Protein AF-A0A3Q7E7H8-F1 (afdb_monomer)

Radius of gyration: 27.64 Å; Cα contacts (8 Å, |Δi|>4): 302; chains: 1; bounding box: 50×50×90 Å

InterPro domains:
  IPR000490 Glycoside hydrolase family 17 [PF00332] (28-120)
  IPR012946 X8 domain [PF07983] (143-214)
  IPR012946 X8 domain [SM00768] (142-227)
  IPR017853 Glycoside hydrolase superfamily [SSF51445] (28-120)
  IPR044788 Carbohydrate-binding X8 domain-containing protein, plant [PTHR31044] (103-229)

Sequence (281 aa):
MVLMTLKPWLAISILFSFFISNLIGAFVGVNIGTDVTNLPPASDVVALLKARQITHVRLFNADAHMLNALANTSIEVIIGVTNEEVLGIGESPSTAAAWVNRNVAAYMPGTNITYIFSTNGSDVYSLGLGSSDSISNNSSSAFCVAKPGADENKLQDGINWACGQGRANCSAIQSGQPCYFPDTIQNHASYAYNDYYQRMHSLGGTCDFDGTATMTTQDPSSRTCKFTGSSNSGGVFPPAAFGPIVAPTSQSSTIRSPVIAYTIVVFLALLILDVNAHFVF

Organism: Solanum lycopersicum (NCBI:txid4081)

Secondary structure (DSSP, 8-state):
-------HHHHHHHHHHHHHTT------EEEE-S--TTPPPHHHHHHHHHHTT--EEEESS--HHHHHHTTTS--EEEEEEPHHHHHHHHH-HHHHHHHHIIIIITTTTTSEEEEEEES--S-SS---------------PPEEEEPTT--HHHHHHHHHHHHHTT---TTTTSTTSTT--S--HHHHHHHHHHHHHHHHGGGT--S-TTTTEEEESS----SS-PPTT-S----PPPPP-PPP-PPPP--------HHHHHHHHHHHHHHHHHHHHTT--

Foldseek 3Di:
DPPPDPDVVVVVVVVVVVVVVVPPDDADAEEDEPPDPDDDQLLVVLVVCVVVVHQEYEYQALDPRNLQSQFPSNREYEHEDELVLVVQLVPDVVSVVVCCVVRPVVSPPRHRYDYYDHNDPACSDPDDPDDDDDDDPDPLDKFKFFDPPPDLVLLVVLLVCLVPVLVFDLPQCDPPHLQVPPVDSRSSSSQSLRRSCNNCVVVVDDSQSVNRIDIDSDQPADPRRHHPPDPDDPDDDDDDDDDDDDDDDDDPPPPPPVVVVVVVVVVVVVVVVVVVVVVPD

Solvent-accessible surface area (backbone atoms only — not comparable to full-atom values): 17029 Å² total; per-residue (Å²): 132,86,79,78,74,80,55,66,68,58,58,51,52,50,51,50,52,56,56,58,69,72,65,81,84,85,81,71,62,48,79,48,75,82,93,53,98,79,69,72,57,44,60,57,51,46,52,49,33,59,75,66,70,46,48,34,37,37,32,50,44,68,49,65,65,50,50,60,46,39,36,80,61,81,34,35,31,32,36,16,42,46,77,78,50,50,58,52,34,68,72,36,74,65,43,34,50,51,48,43,46,67,64,44,55,70,46,49,84,50,24,44,70,77,47,78,42,66,68,57,97,59,77,89,67,86,79,79,90,70,80,92,79,82,95,66,102,64,90,59,49,77,38,26,33,45,45,89,88,46,60,67,68,57,40,51,52,39,35,54,40,20,47,55,83,53,63,13,77,53,67,44,48,34,92,94,31,53,36,23,70,67,87,41,68,59,53,42,24,18,52,25,44,21,40,20,31,76,70,30,40,91,78,71,44,72,61,35,61,94,74,34,32,36,79,36,57,65,78,85,51,51,98,64,26,78,49,82,75,54,97,81,72,93,73,88,80,79,83,83,82,82,72,87,83,78,79,80,79,90,72,88,75,78,79,72,58,65,67,59,56,52,52,53,50,52,52,51,50,53,53,52,53,52,56,52,58,66,71,70,113

Structure (mmCIF, N/CA/C/O backbone):
data_AF-A0A3Q7E7H8-F1
#
_entry.id   AF-A0A3Q7E7H8-F1
#
loop_
_atom_site.group_PDB
_atom_site.id
_atom_site.type_symbol
_atom_site.label_atom_id
_atom_site.label_alt_id
_atom_site.label_comp_id
_atom_site.label_asym_id
_atom_site.label_entity_id
_atom_site.label_seq_id
_atom_site.pdbx_PDB_ins_code
_atom_site.Cartn_x
_atom_site.Cartn_y
_atom_site.Cartn_z
_atom_site.occupancy
_atom_site.B_iso_or_equiv
_atom_site.auth_seq_id
_atom_site.auth_comp_id
_atom_site.auth_asym_id
_atom_site.auth_atom_id
_atom_site.pdbx_PDB_model_num
ATOM 1 N N . MET A 1 1 ? 9.923 19.394 63.430 1.00 38.81 1 MET A N 1
ATOM 2 C CA . MET A 1 1 ? 9.712 19.218 61.979 1.00 38.81 1 MET A CA 1
ATOM 3 C C . MET A 1 1 ? 10.253 17.844 61.611 1.00 38.81 1 MET A C 1
ATOM 5 O O . MET A 1 1 ? 11.460 17.692 61.499 1.00 38.81 1 MET A O 1
ATOM 9 N N . VAL A 1 2 ? 9.400 16.815 61.588 1.00 39.47 2 VAL A N 1
ATOM 10 C CA . VAL A 1 2 ? 9.821 15.456 61.208 1.00 39.47 2 VAL A CA 1
ATOM 11 C C . VAL A 1 2 ? 9.952 15.451 59.691 1.00 39.47 2 VAL A C 1
ATOM 13 O O . VAL A 1 2 ? 8.951 15.525 58.984 1.00 39.47 2 VAL A O 1
ATOM 16 N N . LEU A 1 3 ? 11.187 15.455 59.198 1.00 41.50 3 LEU A N 1
ATOM 17 C CA . LEU A 1 3 ? 11.473 15.317 57.779 1.00 41.50 3 LEU A CA 1
ATOM 18 C C . LEU A 1 3 ? 11.149 13.865 57.402 1.00 41.50 3 LEU A C 1
ATOM 20 O O . LEU A 1 3 ? 11.924 12.958 57.697 1.00 41.50 3 LEU A O 1
ATOM 24 N N . MET A 1 4 ? 9.960 13.632 56.842 1.00 49.03 4 MET A N 1
ATOM 25 C CA . MET A 1 4 ? 9.566 12.325 56.316 1.00 49.03 4 MET A CA 1
ATOM 26 C C . MET A 1 4 ? 10.496 11.999 55.147 1.00 49.03 4 MET A C 1
ATOM 28 O O . MET A 1 4 ? 10.320 12.502 54.039 1.00 49.03 4 MET A O 1
ATOM 32 N N . THR A 1 5 ? 11.526 11.197 55.399 1.00 51.75 5 THR A N 1
ATOM 33 C CA . THR A 1 5 ? 12.386 10.674 54.344 1.00 51.75 5 THR A CA 1
ATOM 34 C C . THR A 1 5 ? 11.550 9.708 53.509 1.00 51.75 5 THR A C 1
ATOM 36 O O . THR A 1 5 ? 11.166 8.626 53.958 1.00 51.75 5 THR A O 1
ATOM 39 N N . LEU A 1 6 ? 11.189 10.141 52.297 1.00 51.53 6 LEU A N 1
ATOM 40 C CA . LEU A 1 6 ? 10.570 9.282 51.295 1.00 51.53 6 LEU A CA 1
ATOM 41 C C . LEU A 1 6 ? 11.505 8.103 51.069 1.00 51.53 6 LEU A C 1
ATOM 43 O O . LEU A 1 6 ? 12.655 8.223 50.658 1.00 51.53 6 LEU A O 1
ATOM 47 N N . LYS A 1 7 ? 10.997 6.956 51.470 1.00 64.75 7 LYS A N 1
ATOM 48 C CA . LYS A 1 7 ? 11.745 5.727 51.628 1.00 64.75 7 LYS A CA 1
ATOM 49 C C . LYS A 1 7 ? 12.060 5.242 50.193 1.00 64.75 7 LYS A C 1
ATOM 51 O O . LYS A 1 7 ? 11.173 5.302 49.339 1.00 64.75 7 LYS A O 1
ATOM 56 N N . PRO A 1 8 ? 13.292 4.819 49.873 1.00 60.25 8 PRO A N 1
ATOM 57 C CA . PRO A 1 8 ? 13.774 4.675 48.487 1.00 60.25 8 PRO A CA 1
ATOM 58 C C . PRO A 1 8 ? 12.964 3.685 47.627 1.00 60.25 8 PRO A C 1
ATOM 60 O O . PRO A 1 8 ? 12.760 3.922 46.439 1.00 60.25 8 PRO A O 1
ATOM 63 N N . TRP A 1 9 ? 12.388 2.647 48.240 1.00 56.59 9 TRP A N 1
ATOM 64 C CA . TRP A 1 9 ? 11.423 1.723 47.622 1.00 56.59 9 TRP A CA 1
ATOM 65 C C . TRP A 1 9 ? 10.172 2.394 47.011 1.00 56.59 9 TRP A C 1
ATOM 67 O O . TRP A 1 9 ? 9.693 1.942 45.974 1.00 56.59 9 TRP A O 1
ATOM 77 N N . LEU A 1 10 ? 9.671 3.507 47.569 1.00 63.16 10 LEU A N 1
ATOM 78 C CA . LEU A 1 10 ? 8.535 4.253 47.009 1.00 63.16 10 LEU A CA 1
ATOM 79 C C . LEU A 1 10 ? 8.929 4.956 45.706 1.00 63.16 10 LEU A C 1
ATOM 81 O O . LEU A 1 10 ? 8.162 4.937 44.750 1.00 63.16 10 LEU A O 1
ATOM 85 N N . ALA A 1 11 ? 10.138 5.519 45.635 1.00 65.31 11 ALA A N 1
ATOM 86 C CA . ALA A 1 11 ? 10.641 6.165 44.424 1.00 65.31 11 ALA A CA 1
ATOM 87 C C . ALA A 1 11 ? 10.900 5.145 43.301 1.00 65.31 11 ALA A C 1
ATOM 89 O O . ALA A 1 11 ? 10.541 5.390 42.152 1.00 65.31 11 ALA A O 1
ATOM 90 N N . ILE A 1 12 ? 11.446 3.973 43.643 1.00 69.38 12 ILE A N 1
ATOM 91 C CA . ILE A 1 12 ? 11.678 2.875 42.692 1.00 69.38 12 ILE A CA 1
ATOM 92 C C . ILE A 1 12 ? 10.347 2.305 42.187 1.00 69.38 12 ILE A C 1
ATOM 94 O O . ILE A 1 12 ? 10.196 2.079 40.990 1.00 69.38 12 ILE A O 1
ATOM 98 N N . SER A 1 13 ? 9.354 2.139 43.065 1.00 66.75 13 SER A N 1
ATOM 99 C CA . SER A 1 13 ? 8.025 1.658 42.673 1.00 66.75 13 SER A CA 1
ATOM 100 C C . SER A 1 13 ? 7.277 2.662 41.785 1.00 66.75 13 SER A C 1
ATOM 102 O O . SER A 1 13 ? 6.569 2.251 40.866 1.00 66.75 13 SER A O 1
ATOM 104 N N . ILE A 1 14 ? 7.452 3.969 42.017 1.00 68.19 14 ILE A N 1
ATOM 105 C CA . ILE A 1 14 ? 6.890 5.030 41.166 1.00 68.19 14 ILE A CA 1
ATOM 106 C C . ILE A 1 14 ? 7.592 5.057 39.803 1.00 68.19 14 ILE A C 1
ATOM 108 O O . ILE A 1 14 ? 6.908 5.113 38.786 1.00 68.19 14 ILE A O 1
ATOM 112 N N . LEU A 1 15 ? 8.925 4.945 39.759 1.00 62.94 15 LEU A N 1
ATOM 113 C CA . LEU A 1 15 ? 9.695 4.879 38.509 1.00 62.94 15 LEU A CA 1
ATOM 114 C C . LEU A 1 15 ? 9.372 3.621 37.694 1.00 62.94 15 LEU A C 1
ATOM 116 O O . LEU A 1 15 ? 9.233 3.709 36.478 1.00 62.94 15 LEU A O 1
ATOM 120 N N . PHE A 1 16 ? 9.185 2.473 38.348 1.00 63.03 16 PHE A N 1
ATOM 121 C CA . PHE A 1 16 ? 8.772 1.225 37.704 1.00 63.03 16 PHE A CA 1
ATOM 122 C C . PHE A 1 16 ? 7.339 1.309 37.156 1.00 63.03 16 PHE A C 1
ATOM 124 O O . PHE A 1 16 ? 7.090 0.896 36.026 1.00 63.03 16 PHE A O 1
ATOM 131 N N . SER A 1 17 ? 6.415 1.926 37.903 1.00 59.12 17 SER A N 1
ATOM 132 C CA . SER A 1 17 ? 5.055 2.222 37.427 1.00 59.12 17 SER A CA 1
ATOM 133 C C . SER A 1 17 ? 5.063 3.173 36.221 1.00 59.12 17 SER A C 1
ATOM 135 O O . SER A 1 17 ? 4.364 2.925 35.236 1.00 59.12 17 SER A O 1
ATOM 137 N N . PHE A 1 18 ? 5.917 4.204 36.242 1.00 56.06 18 PHE A N 1
ATOM 138 C CA . PHE A 1 18 ? 6.136 5.119 35.114 1.00 56.06 18 PHE A CA 1
ATOM 139 C C . PHE A 1 18 ? 6.745 4.409 33.893 1.00 56.06 18 PHE A C 1
ATOM 141 O O . PHE A 1 18 ? 6.400 4.718 32.756 1.00 56.06 18 PHE A O 1
ATOM 148 N N . PHE A 1 19 ? 7.623 3.425 34.099 1.00 51.25 19 PHE A N 1
ATOM 149 C CA . PHE A 1 19 ? 8.227 2.654 33.008 1.00 51.25 19 PHE A CA 1
ATOM 150 C C . PHE A 1 19 ? 7.238 1.655 32.381 1.00 51.25 19 PHE A C 1
ATOM 152 O O . PHE A 1 19 ? 7.216 1.502 31.162 1.00 51.25 19 PHE A O 1
ATOM 159 N N . ILE A 1 20 ? 6.371 1.026 33.187 1.00 52.78 20 ILE A N 1
ATOM 160 C CA . ILE A 1 20 ? 5.299 0.137 32.698 1.00 52.78 20 ILE A CA 1
ATOM 161 C C . ILE A 1 20 ? 4.215 0.919 31.941 1.00 52.78 20 ILE A C 1
ATOM 163 O O . ILE A 1 20 ? 3.681 0.423 30.951 1.00 52.78 20 ILE A O 1
ATOM 167 N N . SER A 1 21 ? 3.906 2.152 32.349 1.00 49.75 21 SER A N 1
ATOM 168 C CA . SER A 1 21 ? 2.887 2.972 31.669 1.00 49.75 21 SER A CA 1
ATOM 169 C C . SER A 1 21 ? 3.310 3.470 30.279 1.00 49.75 21 SER A C 1
ATOM 171 O O . SER A 1 21 ? 2.452 3.878 29.504 1.00 49.75 21 SER A O 1
ATOM 173 N N . ASN A 1 22 ? 4.592 3.345 29.912 1.00 45.78 22 ASN A N 1
ATOM 174 C CA . ASN A 1 22 ? 5.093 3.619 28.558 1.00 45.78 22 ASN A CA 1
ATOM 175 C C . ASN A 1 22 ? 5.074 2.382 27.630 1.00 45.78 22 ASN A C 1
ATOM 177 O O . ASN A 1 22 ? 5.628 2.424 26.534 1.00 45.78 22 ASN A O 1
ATOM 181 N N . LEU A 1 23 ? 4.447 1.274 28.048 1.00 48.88 23 LEU A N 1
ATOM 182 C CA . LEU A 1 23 ? 4.466 -0.015 27.339 1.00 48.88 23 LEU A CA 1
ATOM 183 C C . LEU A 1 23 ? 3.136 -0.358 26.642 1.00 48.88 23 LEU A C 1
ATOM 185 O O . LEU A 1 23 ? 2.823 -1.529 26.430 1.00 48.88 23 LEU A O 1
ATOM 189 N N . ILE A 1 24 ? 2.345 0.650 26.268 1.00 53.56 24 ILE A N 1
ATOM 190 C CA . ILE A 1 24 ? 1.122 0.458 25.479 1.00 53.56 24 ILE A CA 1
ATOM 191 C C . ILE A 1 24 ? 1.460 0.742 24.015 1.00 53.56 24 ILE A C 1
ATOM 193 O O . ILE A 1 24 ? 1.509 1.889 23.589 1.00 53.56 24 ILE A O 1
ATOM 197 N N . GLY A 1 25 ? 1.742 -0.308 23.246 1.00 53.03 25 GLY A N 1
ATOM 198 C CA . GLY A 1 25 ? 2.019 -0.155 21.812 1.00 53.03 25 GLY A CA 1
ATOM 199 C C . GLY A 1 25 ? 1.837 -1.407 20.959 1.00 53.03 25 GLY A C 1
ATOM 200 O O . GLY A 1 25 ? 2.031 -1.340 19.751 1.00 53.03 25 GLY A O 1
ATOM 201 N N . ALA A 1 26 ? 1.465 -2.546 21.549 1.00 50.81 26 ALA A N 1
ATOM 202 C CA . ALA A 1 26 ? 1.223 -3.778 20.806 1.00 50.81 26 ALA A CA 1
ATOM 203 C C . ALA A 1 26 ? -0.204 -4.265 21.065 1.00 50.81 26 ALA A C 1
ATOM 205 O O . ALA A 1 26 ? -0.503 -4.815 22.124 1.00 50.81 26 ALA A O 1
ATOM 206 N N . PHE A 1 27 ? -1.081 -4.053 20.088 1.00 60.88 27 PHE A N 1
ATOM 207 C CA . PHE A 1 27 ? -2.435 -4.595 20.065 1.00 60.88 27 PHE A CA 1
ATOM 208 C C . PHE A 1 27 ? -2.600 -5.540 18.875 1.00 60.88 27 PHE A C 1
ATOM 210 O O . PHE A 1 27 ? -1.959 -5.383 17.836 1.00 60.88 27 PHE A O 1
ATOM 217 N N . VAL A 1 28 ? -3.468 -6.539 19.030 1.00 63.22 28 VAL A N 1
ATOM 218 C CA . VAL A 1 28 ? -3.863 -7.430 17.936 1.00 63.22 28 VAL A CA 1
ATOM 219 C C . VAL A 1 28 ? -5.177 -6.904 17.374 1.00 63.22 28 VAL A C 1
ATOM 221 O O . VAL A 1 28 ? -6.185 -6.866 18.079 1.00 63.22 28 VAL A O 1
ATOM 224 N N . GLY A 1 29 ? -5.145 -6.470 16.117 1.00 67.81 29 GLY A N 1
ATOM 225 C CA . GLY A 1 29 ? -6.318 -5.993 15.392 1.00 67.81 29 GLY A CA 1
ATOM 226 C C . GLY A 1 29 ? -6.625 -6.829 14.155 1.00 67.81 29 GLY A C 1
ATOM 227 O O . GLY A 1 29 ? -5.838 -7.693 13.765 1.00 67.81 29 GLY A O 1
ATOM 228 N N . VAL A 1 30 ? -7.776 -6.566 13.535 1.00 76.81 30 VAL A N 1
ATOM 229 C CA . VAL A 1 30 ? -8.212 -7.244 12.303 1.00 76.81 30 VAL A CA 1
ATOM 230 C C . VAL A 1 30 ? -8.492 -6.230 11.197 1.00 76.81 30 VAL A C 1
ATOM 232 O O . VAL A 1 30 ? -9.103 -5.186 11.428 1.00 76.81 30 VAL A O 1
ATOM 235 N N . ASN A 1 31 ? -8.054 -6.554 9.982 1.00 77.69 31 ASN A N 1
ATOM 236 C CA . ASN A 1 31 ? -8.388 -5.814 8.772 1.00 77.69 31 ASN A CA 1
ATOM 237 C C . ASN A 1 31 ? -9.717 -6.320 8.207 1.00 77.69 31 ASN A C 1
ATOM 239 O O . ASN A 1 31 ? -9.872 -7.520 7.982 1.00 77.69 31 ASN A O 1
ATOM 243 N N . ILE A 1 32 ? -10.648 -5.409 7.938 1.00 74.25 32 ILE A N 1
ATOM 244 C CA . ILE A 1 32 ? -11.952 -5.732 7.357 1.00 74.25 32 ILE A CA 1
ATOM 245 C C . ILE A 1 32 ? -12.055 -5.045 5.998 1.00 74.25 32 ILE A C 1
ATOM 247 O O . ILE A 1 32 ? -12.050 -3.815 5.900 1.00 74.25 32 ILE A O 1
ATOM 251 N N . GLY A 1 33 ? -12.116 -5.867 4.951 1.00 70.88 33 GLY A N 1
ATOM 252 C CA . GLY A 1 33 ? -12.393 -5.447 3.583 1.00 70.88 33 GLY A CA 1
ATOM 253 C C . GLY A 1 33 ? -13.846 -5.734 3.220 1.00 70.88 33 GLY A C 1
ATOM 254 O O . GLY A 1 33 ? -14.409 -6.742 3.643 1.00 70.88 33 GLY A O 1
ATOM 255 N N . THR A 1 34 ? -14.444 -4.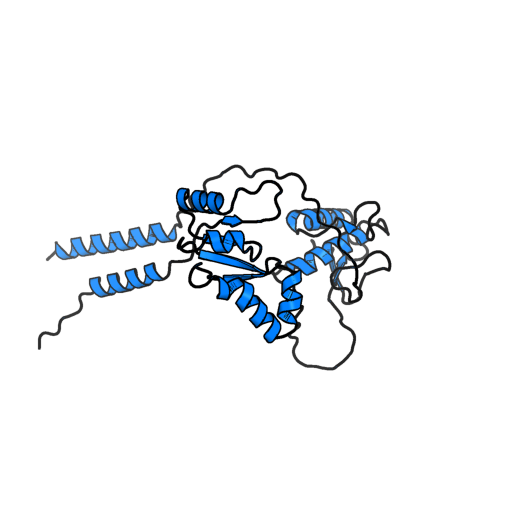843 2.437 1.00 66.12 34 THR A N 1
ATOM 256 C CA . THR A 1 34 ? -15.832 -4.946 1.964 1.00 66.12 34 THR A CA 1
ATOM 257 C C . THR A 1 34 ? -15.941 -5.519 0.546 1.00 66.12 34 THR A C 1
ATOM 259 O O . THR A 1 34 ? -17.042 -5.799 0.087 1.00 66.12 34 THR A O 1
ATOM 262 N N . ASP A 1 35 ? -14.811 -5.779 -0.120 1.00 62.38 35 ASP A N 1
ATOM 263 C CA . ASP A 1 35 ? -14.739 -6.300 -1.493 1.00 62.38 35 ASP A CA 1
ATOM 264 C C . ASP A 1 35 ? -14.832 -7.840 -1.549 1.00 62.38 35 ASP A C 1
ATOM 266 O O . ASP A 1 35 ? -13.966 -8.537 -2.078 1.00 62.38 35 ASP A O 1
ATOM 270 N N . VAL A 1 36 ? -15.862 -8.400 -0.906 1.00 63.56 36 VAL A N 1
ATOM 271 C CA . VAL A 1 36 ? -16.152 -9.842 -0.923 1.00 63.56 36 VAL A CA 1
ATOM 272 C C . VAL A 1 36 ? -17.639 -10.093 -1.155 1.00 63.56 36 VAL A C 1
ATOM 274 O O . VAL A 1 36 ? -18.504 -9.433 -0.587 1.00 63.56 36 VAL A O 1
ATOM 277 N N . THR A 1 37 ? -17.952 -11.095 -1.975 1.00 58.44 37 THR A N 1
ATOM 278 C CA . THR A 1 37 ? -19.315 -11.360 -2.467 1.00 58.44 37 THR A CA 1
ATOM 279 C C . THR A 1 37 ? -20.277 -11.947 -1.430 1.00 58.44 37 THR A C 1
ATOM 281 O O . THR A 1 37 ? -21.475 -11.978 -1.682 1.00 58.44 37 THR A O 1
ATOM 284 N N . ASN A 1 38 ? -19.787 -12.395 -0.268 1.00 70.31 38 ASN A N 1
ATOM 285 C CA . ASN A 1 38 ? -20.585 -13.034 0.789 1.00 70.31 38 ASN A CA 1
ATOM 286 C C . ASN A 1 38 ? -20.179 -12.545 2.192 1.00 70.31 38 ASN A C 1
ATOM 288 O O . ASN A 1 38 ? -19.943 -13.353 3.094 1.00 70.31 38 ASN A O 1
ATOM 292 N N . LEU A 1 39 ? -20.029 -11.231 2.381 1.00 70.31 39 LEU A N 1
ATOM 293 C CA . LEU A 1 39 ? -19.715 -10.693 3.704 1.00 70.31 39 LEU A CA 1
ATOM 294 C C . LEU A 1 39 ? -20.910 -10.895 4.658 1.00 70.31 39 LEU A C 1
ATOM 296 O O . LEU A 1 39 ? -22.040 -10.571 4.284 1.00 70.31 39 LEU A O 1
ATOM 300 N N . PRO A 1 40 ? -20.692 -11.392 5.891 1.00 78.50 40 PRO A N 1
ATOM 301 C CA . PRO A 1 40 ? -21.731 -11.389 6.911 1.00 78.50 40 PRO A CA 1
ATOM 302 C C . PRO A 1 40 ? -22.235 -9.962 7.184 1.00 78.50 40 PRO A C 1
ATOM 304 O O . PRO A 1 40 ? -21.476 -9.002 7.012 1.00 78.50 40 PRO A O 1
ATOM 307 N N . PRO A 1 41 ? -23.478 -9.799 7.666 1.00 85.56 41 PRO A N 1
ATOM 308 C CA . PRO A 1 41 ? -23.971 -8.513 8.143 1.00 85.56 41 PRO A CA 1
ATOM 309 C C . PRO A 1 41 ? -23.005 -7.870 9.145 1.00 85.56 41 PRO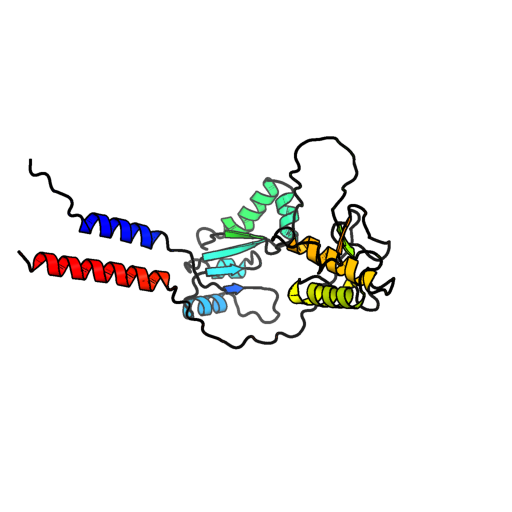 A C 1
ATOM 311 O O . PRO A 1 41 ? -22.421 -8.554 9.988 1.00 85.56 41 PRO A O 1
ATOM 314 N N . ALA A 1 42 ? -22.868 -6.543 9.106 1.00 85.50 42 ALA A N 1
ATOM 315 C CA . ALA A 1 42 ? -21.946 -5.817 9.984 1.00 85.50 42 ALA A CA 1
ATOM 316 C C . ALA A 1 42 ? -22.193 -6.094 11.483 1.00 85.50 42 ALA A C 1
ATOM 318 O O . ALA A 1 42 ? -21.251 -6.153 12.270 1.00 85.50 42 ALA A O 1
ATOM 319 N N . SER A 1 43 ? -23.445 -6.348 11.879 1.00 87.56 43 SER A N 1
ATOM 320 C CA . SER A 1 43 ? -23.808 -6.773 13.238 1.00 87.56 43 SER A CA 1
ATOM 321 C C . SER A 1 43 ? -23.145 -8.085 13.655 1.00 87.56 43 SER A C 1
ATOM 323 O O . SER A 1 43 ? -22.675 -8.209 14.787 1.00 87.56 43 SER A O 1
ATOM 325 N N . ASP A 1 44 ? -23.084 -9.050 12.742 1.00 86.62 44 ASP A N 1
ATOM 326 C CA . ASP A 1 44 ? -22.559 -10.391 12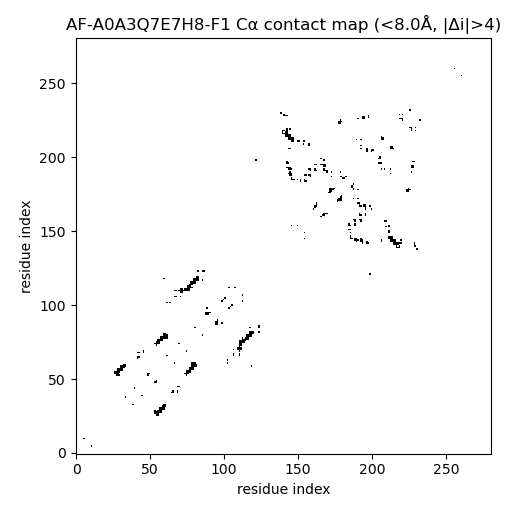.999 1.00 86.62 44 ASP A CA 1
ATOM 327 C C . ASP A 1 44 ? -21.036 -10.346 13.074 1.00 86.62 44 ASP A C 1
ATOM 329 O O . ASP A 1 44 ? -20.423 -10.988 13.931 1.00 86.62 44 ASP A O 1
ATOM 333 N N . VAL A 1 45 ? -20.426 -9.503 12.236 1.00 86.06 45 VAL A N 1
ATOM 334 C CA . VAL A 1 45 ? -19.001 -9.177 12.317 1.00 86.06 45 VAL A CA 1
ATOM 335 C C . VAL A 1 45 ? -18.680 -8.579 13.688 1.00 86.06 45 VAL A C 1
ATOM 337 O O . VAL A 1 45 ? -17.779 -9.065 14.367 1.00 86.06 45 VAL A O 1
ATOM 340 N N . VAL A 1 46 ? -19.449 -7.596 14.161 1.00 89.19 46 VAL A N 1
ATOM 341 C CA . VAL A 1 46 ? -19.247 -6.986 15.488 1.00 89.19 46 VAL A CA 1
ATOM 342 C C . VAL A 1 46 ? -19.461 -7.984 16.626 1.00 89.19 46 VAL A C 1
ATOM 344 O O . VAL A 1 46 ? -18.693 -7.988 17.594 1.00 89.19 46 VAL A O 1
ATOM 347 N N . ALA A 1 47 ? -20.460 -8.861 16.520 1.00 87.12 47 ALA A N 1
ATOM 348 C CA . ALA A 1 47 ? -20.677 -9.928 17.492 1.00 87.12 47 ALA A CA 1
ATOM 349 C C . ALA A 1 47 ? -19.463 -10.868 17.568 1.00 87.12 47 ALA A C 1
ATOM 351 O O . ALA A 1 47 ? -19.005 -11.201 18.664 1.00 87.12 47 ALA A O 1
ATOM 352 N N . LEU A 1 48 ? -18.892 -11.228 16.415 1.00 84.50 48 LEU A N 1
ATOM 353 C CA . LEU A 1 48 ? -17.681 -12.037 16.337 1.00 84.50 48 LEU A CA 1
ATOM 354 C C . LEU A 1 48 ? -16.465 -11.313 16.934 1.00 84.50 48 LEU A C 1
ATOM 356 O O . LEU A 1 48 ? -15.721 -11.926 17.701 1.00 84.50 48 LEU A O 1
ATOM 360 N N . LEU A 1 49 ? -16.280 -10.022 16.636 1.00 86.25 49 LEU A N 1
ATOM 361 C CA . LEU A 1 49 ? -15.188 -9.212 17.191 1.00 86.25 49 LEU A CA 1
ATOM 362 C C . LEU A 1 49 ? -15.235 -9.200 18.724 1.00 86.25 49 LEU A C 1
ATOM 364 O O . LEU A 1 49 ? -14.230 -9.487 19.378 1.00 86.25 49 LEU A O 1
ATOM 368 N N . LYS A 1 50 ? -16.422 -8.972 19.299 1.00 85.81 50 LYS A N 1
ATOM 369 C CA . LYS A 1 50 ? -16.634 -9.014 20.753 1.00 85.81 50 LYS A CA 1
ATOM 370 C C . LYS A 1 50 ? -16.390 -10.408 21.330 1.00 85.81 50 LYS A C 1
ATOM 372 O O . LYS A 1 50 ? -15.694 -10.535 22.335 1.00 85.81 50 LYS A O 1
ATOM 377 N N . ALA A 1 51 ? -16.902 -11.456 20.681 1.00 86.81 51 ALA A N 1
ATOM 378 C CA . ALA A 1 51 ? -16.715 -12.841 21.118 1.00 86.81 51 ALA A CA 1
ATOM 379 C C . ALA A 1 51 ? -15.239 -13.280 21.114 1.00 86.81 51 ALA A C 1
ATOM 381 O O . ALA A 1 51 ? -14.850 -14.156 21.886 1.00 86.81 51 ALA A O 1
ATOM 382 N N . ARG A 1 52 ? -14.412 -12.674 20.255 1.00 83.94 52 ARG A N 1
ATOM 383 C CA . ARG A 1 52 ? -12.969 -12.937 20.153 1.00 83.94 52 ARG A CA 1
ATOM 384 C C . ARG A 1 52 ? -12.097 -11.922 20.889 1.00 83.94 52 ARG A C 1
ATOM 386 O O . ARG A 1 52 ? -10.880 -12.013 20.776 1.00 83.94 52 ARG A O 1
ATOM 393 N N . GLN A 1 53 ? -12.695 -11.000 21.648 1.00 84.94 53 GLN A N 1
ATOM 394 C CA . GLN A 1 53 ? -11.986 -9.943 22.380 1.00 84.94 53 GLN A CA 1
ATOM 395 C C . GLN A 1 53 ? -11.074 -9.090 21.479 1.00 84.94 53 GLN A C 1
ATOM 397 O O . GLN A 1 53 ? -10.019 -8.625 21.906 1.00 84.94 53 GLN A O 1
ATOM 402 N N . ILE A 1 54 ? -11.478 -8.882 20.223 1.00 81.12 54 ILE A N 1
ATOM 403 C CA . ILE A 1 54 ? -10.765 -7.998 19.302 1.00 81.12 54 ILE A CA 1
ATOM 404 C C . ILE A 1 54 ? -11.153 -6.562 19.640 1.00 81.12 54 ILE A C 1
ATOM 406 O O . ILE A 1 54 ? -12.329 -6.201 19.613 1.00 81.12 54 ILE A O 1
ATOM 410 N N . THR A 1 55 ? -10.151 -5.751 19.960 1.00 80.44 55 THR A N 1
ATOM 411 C CA . THR A 1 55 ? -10.328 -4.370 20.427 1.00 80.44 55 THR A CA 1
ATOM 412 C C . THR A 1 55 ? -9.937 -3.325 19.389 1.00 80.44 55 THR A C 1
ATOM 414 O O . THR A 1 55 ? -10.263 -2.160 19.578 1.00 80.44 55 THR A O 1
ATOM 417 N N . HIS A 1 56 ? -9.276 -3.727 18.298 1.00 79.50 56 HIS A N 1
ATOM 418 C CA . HIS A 1 56 ? -8.789 -2.826 17.253 1.00 79.50 56 HIS A CA 1
ATOM 419 C C . HIS A 1 56 ? -9.168 -3.349 15.868 1.00 79.50 56 HIS A C 1
ATOM 421 O O . HIS A 1 56 ? -8.963 -4.525 15.551 1.00 79.50 56 HIS A O 1
ATOM 427 N N . VAL A 1 57 ? -9.701 -2.472 15.025 1.00 83.88 57 VAL A N 1
ATOM 428 C CA . VAL A 1 57 ? -10.150 -2.807 13.673 1.00 83.88 57 VAL A CA 1
ATOM 429 C C . VAL A 1 57 ? -9.640 -1.776 12.680 1.00 83.88 57 VAL A C 1
ATOM 431 O O . VAL A 1 57 ? -9.716 -0.572 12.909 1.00 83.88 57 VAL A O 1
ATOM 434 N N . ARG A 1 58 ? -9.161 -2.263 11.536 1.00 82.19 58 ARG A N 1
ATOM 435 C CA . ARG A 1 58 ? -8.801 -1.436 10.387 1.00 82.19 58 ARG A CA 1
ATOM 436 C C . ARG A 1 58 ? -9.803 -1.672 9.265 1.00 82.19 58 ARG A C 1
ATOM 438 O O . ARG A 1 58 ? -9.831 -2.758 8.686 1.00 82.19 58 ARG A O 1
ATOM 445 N N . LEU A 1 59 ? -10.610 -0.663 8.959 1.00 82.38 59 LEU A N 1
ATOM 446 C CA . LEU A 1 59 ? -11.540 -0.690 7.832 1.00 82.38 59 LEU A CA 1
ATOM 447 C C . LEU A 1 59 ? -10.826 -0.220 6.572 1.00 82.38 59 LEU A C 1
ATOM 449 O O . LEU A 1 59 ? -10.133 0.793 6.601 1.00 82.38 59 LEU A O 1
ATOM 453 N N . PHE A 1 60 ? -10.993 -0.942 5.467 1.00 78.75 60 PHE A N 1
ATOM 454 C CA . PHE A 1 60 ? -10.393 -0.538 4.195 1.00 78.75 60 PHE A CA 1
ATOM 455 C C . PHE A 1 60 ? -11.015 0.749 3.629 1.00 78.75 60 PHE A C 1
ATOM 457 O O . PHE A 1 60 ? -10.345 1.501 2.942 1.00 78.75 60 PHE A O 1
ATOM 464 N N . ASN A 1 61 ? -12.275 1.032 3.932 1.00 80.25 61 ASN A N 1
ATOM 465 C CA . ASN A 1 61 ? -12.975 2.238 3.503 1.00 80.25 61 ASN A CA 1
ATOM 466 C C . ASN A 1 61 ? -13.882 2.766 4.623 1.00 80.25 61 ASN A C 1
ATOM 468 O O . ASN A 1 61 ? -14.115 2.086 5.627 1.00 80.25 61 ASN A O 1
ATOM 472 N N . ALA A 1 62 ? -14.415 3.975 4.447 1.00 84.25 62 ALA A N 1
ATOM 473 C CA . ALA A 1 62 ? -15.398 4.576 5.347 1.00 84.25 62 ALA A CA 1
ATOM 474 C C . ALA A 1 62 ? -16.814 3.989 5.150 1.00 84.25 62 ALA A C 1
ATOM 476 O O . ALA A 1 62 ? -17.769 4.710 4.862 1.00 84.25 62 ALA A O 1
ATOM 477 N N . ASP A 1 63 ? -16.958 2.666 5.273 1.00 85.69 63 ASP A N 1
ATOM 478 C CA . ASP A 1 63 ? -18.253 1.999 5.119 1.00 85.69 63 ASP A CA 1
ATOM 479 C C . ASP A 1 63 ? -19.231 2.393 6.239 1.00 85.69 63 ASP A C 1
ATOM 481 O O . ASP A 1 63 ? -19.024 2.106 7.422 1.00 85.69 63 ASP A O 1
ATOM 485 N N . ALA A 1 64 ? -20.335 3.031 5.851 1.00 88.62 64 ALA A N 1
ATOM 486 C CA . ALA A 1 64 ? -21.337 3.546 6.776 1.00 88.62 64 ALA A CA 1
ATOM 487 C C . ALA A 1 64 ? -22.010 2.440 7.605 1.00 88.62 64 ALA A C 1
ATOM 489 O O . ALA A 1 64 ? -22.342 2.651 8.773 1.00 88.62 64 ALA A O 1
ATOM 490 N N . HIS A 1 65 ? -22.234 1.259 7.024 1.00 88.44 65 HIS A N 1
ATOM 491 C CA . HIS A 1 65 ? -22.912 0.162 7.714 1.00 88.44 65 HIS A CA 1
ATOM 492 C C . HIS A 1 65 ? -22.037 -0.417 8.830 1.00 88.44 65 HIS A C 1
ATOM 494 O O . HIS A 1 65 ? -22.519 -0.629 9.945 1.00 88.44 65 HIS A O 1
ATOM 500 N N . MET A 1 66 ? -20.748 -0.604 8.558 1.00 88.81 66 MET A N 1
ATOM 501 C CA . MET A 1 66 ? -19.761 -1.070 9.523 1.00 88.81 66 MET A CA 1
ATOM 502 C C . MET A 1 66 ? -19.494 -0.029 10.614 1.00 88.81 66 MET A C 1
ATOM 504 O O . MET A 1 66 ? -19.480 -0.379 11.794 1.00 88.81 66 MET A O 1
ATOM 508 N N . LEU A 1 67 ? -19.357 1.254 10.254 1.00 89.94 67 LEU A N 1
ATOM 509 C CA . LEU A 1 67 ? -19.163 2.336 11.226 1.00 89.94 67 LEU A CA 1
ATOM 510 C C . LEU A 1 67 ? -20.346 2.468 12.186 1.00 89.94 67 LEU A C 1
ATOM 512 O O . LEU A 1 67 ? -20.130 2.625 13.387 1.00 89.94 67 LEU A O 1
ATOM 516 N N . ASN A 1 68 ? -21.578 2.332 11.689 1.00 91.88 68 ASN A N 1
ATOM 517 C CA . ASN A 1 68 ? -22.774 2.308 12.531 1.00 91.88 68 ASN A CA 1
ATOM 518 C C . ASN A 1 68 ? -22.832 1.064 13.429 1.00 91.88 68 ASN A C 1
ATOM 520 O O . ASN A 1 68 ? -23.204 1.167 14.596 1.00 91.88 68 ASN A O 1
ATOM 524 N N . ALA A 1 69 ? -22.452 -0.111 12.918 1.00 90.81 69 ALA A N 1
ATOM 525 C CA . ALA A 1 69 ? -22.434 -1.339 13.714 1.00 90.81 69 ALA A CA 1
ATOM 526 C C . ALA A 1 69 ? -21.376 -1.302 14.834 1.00 90.81 69 ALA A C 1
ATOM 528 O O . ALA A 1 69 ? -21.576 -1.890 15.898 1.00 90.81 69 ALA A O 1
ATOM 529 N N . LEU A 1 70 ? -20.261 -0.600 14.608 1.00 91.12 70 LEU A N 1
ATOM 530 C CA . LEU A 1 70 ? -19.184 -0.406 15.583 1.00 91.12 70 LEU A CA 1
ATOM 531 C C . LEU A 1 70 ? -19.512 0.652 16.650 1.00 91.12 70 LEU A C 1
ATOM 533 O O . LEU A 1 70 ? -18.752 0.797 17.616 1.00 91.12 70 LEU A O 1
ATOM 537 N N . ALA A 1 71 ? -20.646 1.346 16.542 1.00 92.62 71 ALA A N 1
ATOM 538 C CA . ALA A 1 71 ? -21.049 2.337 17.527 1.00 92.62 71 ALA A CA 1
ATOM 539 C C . ALA A 1 71 ? -21.270 1.705 18.915 1.00 92.62 71 ALA A C 1
ATOM 541 O O . ALA A 1 71 ? -21.866 0.636 19.060 1.00 92.62 71 ALA A O 1
ATOM 542 N N . ASN A 1 72 ? -20.797 2.381 19.962 1.00 93.81 72 ASN A N 1
ATOM 543 C CA . ASN A 1 72 ? -20.891 1.971 21.365 1.00 93.81 72 ASN A CA 1
ATOM 544 C C . ASN A 1 72 ? -20.244 0.603 21.667 1.00 93.81 72 ASN A C 1
ATOM 546 O O . ASN A 1 72 ? -20.619 -0.078 22.623 1.00 93.81 72 ASN A O 1
ATOM 550 N N . THR A 1 73 ? -19.277 0.165 20.854 1.00 89.00 73 THR A N 1
ATOM 551 C CA . THR A 1 73 ? -18.575 -1.117 21.052 1.00 89.00 73 THR A CA 1
ATOM 552 C C . THR A 1 73 ? -17.250 -0.994 21.802 1.00 89.00 73 THR A C 1
ATOM 554 O O . THR A 1 73 ? -16.658 -2.024 22.113 1.00 89.00 73 THR A O 1
ATOM 557 N N . SER A 1 74 ? -16.782 0.237 22.057 1.00 88.88 74 SER A N 1
ATOM 558 C CA . SER A 1 74 ? -15.431 0.592 22.535 1.00 88.88 74 SER A CA 1
ATOM 559 C C . SER A 1 74 ? -14.264 0.074 21.679 1.00 88.88 74 SER A C 1
ATOM 561 O O . SER A 1 74 ? -13.114 0.262 22.061 1.00 88.88 74 SER A O 1
ATOM 563 N N . ILE A 1 75 ? -14.540 -0.558 20.534 1.00 85.31 75 ILE A N 1
ATOM 564 C CA . ILE A 1 75 ? -13.523 -1.017 19.588 1.00 85.31 75 ILE A CA 1
ATOM 565 C C . ILE A 1 75 ? -12.918 0.209 18.909 1.00 85.31 75 ILE A C 1
ATOM 567 O O . ILE A 1 75 ? -13.650 1.060 18.404 1.00 85.31 75 ILE A O 1
ATOM 571 N N . GLU A 1 76 ? -11.592 0.285 18.895 1.00 81.88 76 GLU A N 1
ATOM 572 C CA . GLU A 1 76 ? -10.856 1.326 18.189 1.00 81.88 76 GLU A CA 1
ATOM 573 C C . GLU A 1 76 ? -10.867 1.063 16.687 1.00 81.88 76 GLU A C 1
ATOM 575 O O . GLU A 1 76 ? -10.551 -0.040 16.227 1.00 81.88 76 GLU A O 1
ATOM 580 N N . VAL A 1 77 ? -11.234 2.088 15.922 1.00 84.56 77 VAL A N 1
ATOM 581 C CA . VAL A 1 77 ? -11.413 1.988 14.476 1.00 84.56 77 VAL A CA 1
ATOM 582 C C . VAL A 1 77 ? -10.423 2.892 13.761 1.00 84.56 77 VAL A C 1
ATOM 584 O O . VAL A 1 77 ? -10.378 4.104 13.976 1.00 84.56 77 VAL A O 1
ATOM 587 N N . ILE A 1 78 ? -9.664 2.285 12.856 1.00 81.31 78 ILE A N 1
ATOM 588 C CA . ILE A 1 78 ? -8.811 2.973 11.896 1.00 81.31 78 ILE A CA 1
ATOM 589 C C . ILE A 1 78 ? -9.545 2.962 10.548 1.00 81.31 78 ILE A C 1
ATOM 591 O O . ILE A 1 78 ? -9.867 1.884 10.040 1.00 81.31 78 ILE A O 1
ATOM 595 N N . ILE A 1 79 ? -9.829 4.137 9.979 1.00 83.06 79 ILE A N 1
ATOM 596 C CA . ILE A 1 79 ? -10.604 4.279 8.732 1.00 83.06 79 ILE A CA 1
ATOM 597 C C . ILE A 1 79 ? -9.684 4.520 7.542 1.00 83.06 79 ILE A C 1
ATOM 599 O O . ILE A 1 79 ? -8.844 5.421 7.565 1.00 83.06 79 ILE A O 1
ATOM 603 N N . GLY A 1 80 ? -9.877 3.716 6.499 1.00 80.06 80 GLY A N 1
ATOM 604 C CA . GLY A 1 80 ? -9.167 3.831 5.238 1.00 80.06 80 GLY A CA 1
ATOM 605 C C . GLY A 1 80 ? -9.765 4.893 4.327 1.00 80.06 80 GLY A C 1
ATOM 606 O O . GLY A 1 80 ? -10.984 4.982 4.185 1.00 80.06 80 GLY A O 1
ATOM 607 N N . VAL A 1 81 ? -8.891 5.673 3.698 1.00 82.81 81 VAL A N 1
ATOM 608 C CA . VAL A 1 81 ? -9.208 6.552 2.571 1.00 82.81 81 VAL A CA 1
ATOM 609 C C . VAL A 1 81 ? -8.843 5.816 1.289 1.00 82.81 81 VAL A C 1
ATOM 611 O O . VAL A 1 81 ? -7.701 5.368 1.136 1.00 82.81 81 VAL A O 1
ATOM 614 N N . THR A 1 82 ? -9.811 5.688 0.386 1.00 78.69 82 THR A N 1
ATOM 615 C CA . THR A 1 82 ? -9.611 5.055 -0.925 1.00 78.69 82 THR A CA 1
ATOM 616 C C . THR A 1 82 ? -8.868 5.992 -1.882 1.00 78.69 82 THR A C 1
ATOM 618 O O . THR A 1 82 ? -8.872 7.208 -1.690 1.00 78.69 82 THR A O 1
ATOM 621 N N . ASN A 1 83 ? -8.228 5.455 -2.927 1.00 73.56 83 ASN A N 1
ATOM 622 C CA . ASN A 1 83 ? -7.450 6.264 -3.883 1.00 73.56 83 ASN A CA 1
ATOM 623 C C . ASN A 1 83 ? -8.292 7.345 -4.564 1.00 73.56 83 ASN A C 1
ATOM 625 O O . ASN A 1 83 ? -7.824 8.461 -4.786 1.00 73.56 83 ASN A O 1
ATOM 629 N N . GLU A 1 84 ? -9.534 7.002 -4.880 1.00 73.19 84 GLU A N 1
ATOM 630 C CA . GLU A 1 84 ? -10.501 7.870 -5.537 1.00 73.19 84 GLU A CA 1
ATOM 631 C C . GLU A 1 84 ? -10.853 9.062 -4.641 1.00 73.19 84 GLU A C 1
ATOM 633 O O . GLU A 1 84 ? -11.007 10.188 -5.116 1.00 73.19 84 GLU A O 1
ATOM 638 N N . GLU A 1 85 ? -10.933 8.828 -3.332 1.00 79.06 85 GLU A N 1
ATOM 639 C CA . GLU A 1 85 ? -11.229 9.863 -2.350 1.00 79.06 85 GLU A CA 1
ATOM 640 C C . GLU A 1 85 ? -10.032 10.771 -2.087 1.00 79.06 85 GLU A C 1
ATOM 642 O O . GLU A 1 85 ? -10.241 11.968 -1.888 1.00 79.06 85 GLU A O 1
ATOM 647 N N . VAL A 1 86 ? -8.791 10.258 -2.111 1.00 80.25 86 VAL A N 1
ATOM 648 C CA . VAL A 1 86 ? -7.632 11.103 -1.778 1.00 80.25 86 VAL A CA 1
ATOM 649 C C . VAL A 1 86 ? -7.490 12.274 -2.750 1.00 80.25 86 VAL A C 1
ATOM 651 O O . VAL A 1 86 ? -7.199 13.388 -2.317 1.00 80.25 86 VAL A O 1
ATOM 654 N N . LEU A 1 87 ? -7.752 12.060 -4.042 1.00 73.25 87 LEU A N 1
ATOM 655 C CA . LEU A 1 87 ? -7.686 13.128 -5.045 1.00 73.25 87 LEU A CA 1
ATOM 656 C C . LEU A 1 87 ? -8.706 14.239 -4.763 1.00 73.25 87 LEU A C 1
ATOM 658 O O . LEU A 1 87 ? -8.361 15.417 -4.818 1.00 73.25 87 LEU A O 1
ATOM 662 N N . GLY A 1 88 ? -9.941 13.871 -4.405 1.00 76.31 88 GLY A N 1
ATOM 663 C CA . GLY A 1 88 ? -10.972 14.842 -4.034 1.00 76.31 88 GLY A CA 1
ATOM 664 C C . GLY A 1 88 ? -10.641 15.559 -2.725 1.00 76.31 88 GLY A C 1
ATOM 665 O O . GLY A 1 88 ? -10.737 16.779 -2.634 1.00 76.31 88 GLY A O 1
ATOM 666 N N . ILE A 1 89 ? -10.182 14.823 -1.713 1.00 79.69 89 ILE A N 1
ATOM 667 C CA . ILE A 1 89 ? -9.757 15.389 -0.424 1.00 79.69 89 ILE A CA 1
ATOM 668 C C . ILE A 1 89 ? -8.607 16.387 -0.618 1.00 79.69 89 ILE A C 1
ATOM 670 O O . ILE A 1 89 ? -8.603 17.440 0.017 1.00 79.69 89 ILE A O 1
ATOM 674 N N . GLY A 1 90 ? -7.655 16.078 -1.503 1.00 77.00 90 GLY A N 1
ATOM 675 C CA . GLY A 1 90 ? -6.499 16.920 -1.809 1.00 77.00 90 GLY A CA 1
ATOM 676 C C . GLY A 1 90 ? -6.811 18.170 -2.637 1.00 77.00 90 GLY A C 1
ATOM 677 O O . GLY A 1 90 ? -5.986 19.080 -2.678 1.00 77.00 90 GLY A O 1
ATOM 678 N N . GLU A 1 91 ? -7.988 18.254 -3.265 1.00 74.12 91 GLU A N 1
ATOM 679 C CA . GLU A 1 91 ? -8.367 19.368 -4.143 1.00 74.12 91 GLU A CA 1
ATOM 680 C C . GLU A 1 91 ? -8.468 20.702 -3.389 1.00 74.12 91 GLU A C 1
ATOM 682 O O . GLU A 1 91 ? -8.047 21.747 -3.886 1.00 74.12 91 GLU A O 1
ATOM 687 N N . SER A 1 92 ? -9.033 20.687 -2.178 1.00 76.81 92 SER A N 1
ATOM 688 C CA . SER A 1 92 ? -9.159 21.892 -1.360 1.00 76.81 92 SER A CA 1
ATOM 689 C C . SER A 1 92 ? -9.359 21.571 0.126 1.00 76.81 92 SER A C 1
ATOM 691 O O . SER A 1 92 ? -9.934 20.530 0.464 1.00 76.81 92 SER A O 1
ATOM 693 N N . PRO A 1 93 ? -9.013 22.502 1.038 1.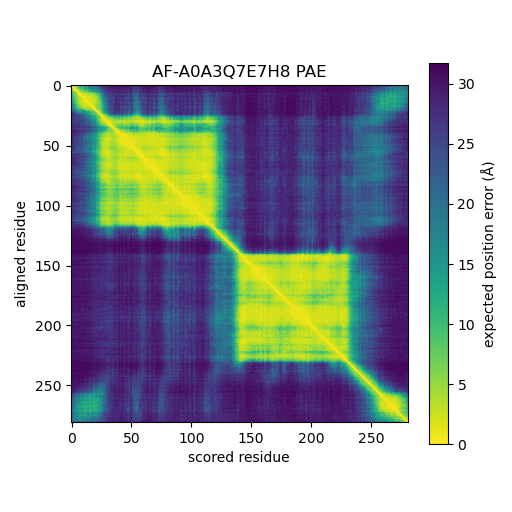00 77.69 93 PRO A N 1
ATOM 694 C CA . PRO A 1 93 ? -9.319 22.353 2.461 1.00 77.69 93 PRO A CA 1
ATOM 695 C C . PRO A 1 93 ? -10.812 22.132 2.737 1.00 77.69 93 PRO A C 1
ATOM 697 O O . PRO A 1 93 ? -11.174 21.405 3.660 1.00 77.69 93 PRO A O 1
ATOM 700 N N . SER A 1 94 ? -11.690 22.729 1.924 1.00 77.62 94 SER A N 1
ATOM 701 C CA . SER A 1 94 ? -13.137 22.538 2.043 1.00 77.62 94 SER A CA 1
ATOM 702 C C . SER A 1 94 ? -13.580 21.128 1.661 1.00 77.62 94 SER A C 1
ATOM 704 O O . SER A 1 94 ? -14.447 20.573 2.335 1.00 77.62 94 SER A O 1
ATOM 706 N N . THR A 1 95 ? -12.975 20.523 0.636 1.00 75.75 95 THR A N 1
ATOM 707 C CA . THR A 1 95 ? -13.296 19.149 0.229 1.00 75.75 95 THR A CA 1
ATOM 708 C C . THR A 1 95 ? -12.799 18.147 1.272 1.00 75.75 95 THR A C 1
ATOM 710 O O . THR A 1 95 ? -13.538 17.235 1.647 1.00 75.75 95 THR A O 1
ATOM 713 N N . ALA A 1 96 ? -11.610 18.375 1.842 1.00 78.88 96 ALA A N 1
ATOM 714 C CA . ALA A 1 96 ? -11.102 17.592 2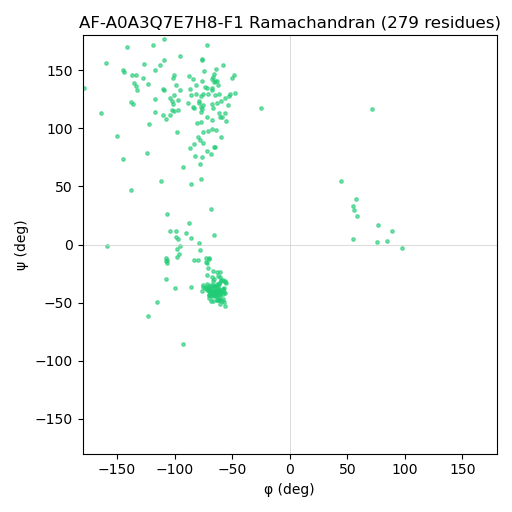.968 1.00 78.88 96 ALA A CA 1
ATOM 715 C C . ALA A 1 96 ? -12.011 17.685 4.203 1.00 78.88 96 ALA A C 1
ATOM 717 O O . ALA A 1 96 ? -12.386 16.664 4.782 1.00 78.88 96 ALA A O 1
ATOM 718 N N . ALA A 1 97 ? -12.426 18.900 4.578 1.00 77.38 97 ALA A N 1
ATOM 719 C CA . ALA A 1 97 ? -13.342 19.107 5.697 1.00 77.38 97 ALA A CA 1
ATOM 720 C C . ALA A 1 97 ? -14.704 18.439 5.450 1.00 77.38 97 ALA A C 1
ATOM 722 O O . ALA A 1 97 ? -15.266 17.829 6.358 1.00 77.38 97 ALA A O 1
ATOM 723 N N . ALA A 1 98 ? -15.224 18.507 4.221 1.00 83.75 98 ALA A N 1
ATOM 724 C CA . ALA A 1 98 ? -16.468 17.843 3.849 1.00 83.75 98 ALA A CA 1
ATOM 725 C C . ALA A 1 98 ? -16.361 16.316 3.975 1.00 83.75 98 ALA A C 1
ATOM 727 O O . ALA A 1 98 ? -17.272 15.684 4.515 1.00 83.75 98 ALA A O 1
ATOM 728 N N . TRP A 1 99 ? -15.243 15.732 3.539 1.00 88.75 99 TRP A N 1
ATOM 729 C CA . TRP A 1 99 ? -14.998 14.300 3.679 1.00 88.75 99 TRP A CA 1
ATOM 730 C C . TRP A 1 99 ? -14.918 13.882 5.152 1.00 88.75 99 TRP A C 1
ATOM 732 O O . TRP A 1 99 ? -15.620 12.957 5.556 1.00 88.75 99 TRP A O 1
ATOM 742 N N . VAL A 1 100 ? -14.150 14.602 5.981 1.00 88.81 100 VAL A N 1
ATOM 743 C CA . VAL A 1 100 ? -14.042 14.321 7.426 1.00 88.81 100 VAL A CA 1
ATOM 744 C C . VAL A 1 100 ? -15.402 14.450 8.110 1.00 88.81 100 VAL A C 1
ATOM 746 O O . VAL A 1 100 ? -15.786 13.575 8.886 1.00 88.81 100 VAL A O 1
ATOM 749 N N . ASN A 1 101 ? -16.168 15.496 7.795 1.00 86.19 101 ASN A N 1
ATOM 750 C CA . ASN A 1 101 ? -17.497 15.692 8.371 1.00 86.19 101 ASN A CA 1
ATOM 751 C C . ASN A 1 101 ? -18.446 14.541 8.025 1.00 86.19 101 ASN A C 1
ATOM 753 O O . ASN A 1 101 ? -19.210 14.088 8.876 1.00 86.19 101 ASN A O 1
ATOM 757 N N . ARG A 1 102 ? -18.371 14.047 6.788 1.00 86.81 102 ARG A N 1
ATOM 758 C CA . ARG A 1 102 ? -19.233 12.977 6.285 1.00 86.81 102 ARG A CA 1
ATOM 759 C C . ARG A 1 102 ? -18.845 11.592 6.803 1.00 86.81 102 ARG A C 1
ATOM 761 O O . ARG A 1 102 ? -19.731 10.797 7.098 1.00 86.81 102 ARG A O 1
ATOM 768 N N . ASN A 1 103 ? -17.549 11.305 6.885 1.00 88.12 103 ASN A N 1
ATOM 769 C CA . ASN A 1 103 ? -17.033 9.949 7.085 1.00 88.12 103 ASN A CA 1
ATOM 770 C C . ASN A 1 103 ? -16.482 9.694 8.492 1.00 88.12 103 ASN A C 1
ATOM 772 O O . ASN A 1 103 ? -16.329 8.542 8.886 1.00 88.12 103 ASN A O 1
ATOM 776 N N . VAL A 1 104 ? -16.212 10.750 9.264 1.00 89.19 104 VAL A N 1
ATOM 777 C CA . VAL A 1 104 ? -15.653 10.650 10.619 1.00 89.19 104 VAL A CA 1
ATOM 778 C C . VAL A 1 104 ? -16.560 11.350 11.623 1.00 89.19 104 VAL A C 1
ATOM 780 O O . VAL A 1 104 ? -17.121 10.697 12.501 1.00 89.19 104 VAL A O 1
ATOM 783 N N . ALA A 1 105 ? -16.769 12.661 11.471 1.00 87.44 105 ALA A N 1
ATOM 784 C CA . ALA A 1 105 ? -17.499 13.449 12.465 1.00 87.44 105 ALA A CA 1
ATOM 785 C C . ALA A 1 105 ? -18.959 12.994 12.620 1.00 87.44 105 ALA A C 1
ATOM 787 O O . ALA A 1 105 ? -19.477 13.003 13.729 1.00 87.44 105 ALA A O 1
ATOM 788 N N . ALA A 1 106 ? -19.595 12.534 11.537 1.00 91.00 106 ALA A N 1
ATOM 789 C CA . ALA A 1 106 ? -20.956 11.995 11.564 1.00 91.00 106 ALA A CA 1
ATOM 790 C C . ALA A 1 106 ? -21.125 10.753 12.462 1.00 91.00 106 ALA A C 1
ATOM 792 O O . ALA A 1 106 ? -22.236 10.477 12.909 1.00 91.00 106 ALA A O 1
ATOM 793 N N . TYR A 1 107 ? -20.043 10.013 12.728 1.00 90.12 107 TYR A N 1
ATOM 794 C CA . TYR A 1 107 ? -20.067 8.779 13.521 1.00 90.12 107 TYR A CA 1
ATOM 795 C C . TYR A 1 107 ? -19.457 8.956 14.914 1.00 90.12 107 TYR A C 1
ATOM 797 O O . TYR A 1 107 ? -19.647 8.102 15.779 1.00 90.12 107 TYR A O 1
ATOM 805 N N . MET A 1 108 ? -18.750 10.059 15.169 1.00 88.25 108 MET A N 1
ATOM 806 C CA . MET A 1 108 ? -18.217 10.382 16.492 1.00 88.25 108 MET A CA 1
ATOM 807 C C . MET A 1 108 ? -19.247 11.148 17.341 1.00 88.25 108 MET A C 1
ATOM 809 O O . MET A 1 108 ? -19.996 11.966 16.812 1.00 88.25 108 MET A O 1
ATOM 813 N N . PRO A 1 109 ? -19.291 10.926 18.670 1.00 91.06 109 PRO A N 1
ATOM 814 C CA . PRO A 1 109 ? -18.459 10.010 19.462 1.00 91.06 109 PRO A CA 1
ATOM 815 C C . PRO A 1 109 ? -18.994 8.567 19.519 1.00 91.06 109 PRO A C 1
ATOM 817 O O . PRO A 1 109 ? -18.456 7.757 20.268 1.00 91.06 109 PRO A O 1
ATOM 820 N N . GLY A 1 110 ? -20.060 8.240 18.778 1.00 87.88 110 GLY A N 1
ATOM 821 C CA . GLY A 1 110 ? -20.684 6.913 18.808 1.00 87.88 110 GLY A CA 1
ATOM 822 C C . GLY A 1 110 ? -19.703 5.786 18.481 1.00 87.88 110 GLY A C 1
ATOM 823 O O . GLY A 1 110 ? -19.684 4.772 19.173 1.00 87.88 110 GLY A O 1
ATOM 824 N N . THR A 1 111 ? -18.842 5.986 17.490 1.00 89.69 111 THR A N 1
ATOM 825 C CA . THR A 1 111 ? -17.786 5.050 17.089 1.00 89.69 111 THR A CA 1
ATOM 826 C C . THR A 1 111 ? -16.420 5.618 17.465 1.00 89.69 111 THR A C 1
ATOM 828 O O . THR A 1 111 ? -16.132 6.787 17.202 1.00 89.69 111 THR A O 1
ATOM 831 N N . ASN A 1 112 ? -15.568 4.795 18.086 1.00 87.31 112 ASN A N 1
ATOM 832 C CA . ASN A 1 112 ? -14.259 5.217 18.587 1.00 87.31 112 ASN A CA 1
ATOM 833 C C . ASN A 1 112 ? -13.213 5.228 17.460 1.00 87.31 112 ASN A C 1
ATOM 835 O O . ASN A 1 112 ? -12.410 4.305 17.321 1.00 87.31 112 ASN A O 1
ATOM 839 N N . ILE A 1 113 ? -13.273 6.254 16.612 1.00 84.31 113 ILE A N 1
ATOM 840 C CA . ILE A 1 113 ? -12.354 6.431 15.485 1.00 84.31 113 ILE A CA 1
ATOM 841 C C . ILE A 1 113 ? -11.072 7.090 15.996 1.00 84.31 113 ILE A C 1
ATOM 843 O O . ILE A 1 113 ? -11.110 8.220 16.483 1.00 84.31 113 ILE A O 1
ATOM 847 N N . THR A 1 114 ? -9.943 6.393 15.874 1.00 77.69 114 THR A N 1
ATOM 848 C CA . THR A 1 114 ? -8.653 6.846 16.422 1.00 77.69 114 THR A CA 1
ATOM 849 C C . THR A 1 114 ? -7.679 7.315 15.347 1.00 77.69 114 THR A C 1
ATOM 851 O O . THR A 1 114 ? -6.892 8.227 15.595 1.00 77.69 114 THR A O 1
ATOM 854 N N . TYR A 1 115 ? -7.760 6.754 14.136 1.00 75.19 115 TYR A N 1
ATOM 855 C CA . TYR A 1 115 ? -6.857 7.092 13.036 1.00 75.19 115 TYR A CA 1
ATOM 856 C C . TYR A 1 115 ? -7.560 7.080 11.678 1.00 75.19 115 TYR A C 1
ATOM 858 O O . TYR A 1 115 ? -8.450 6.270 11.414 1.00 75.19 115 TYR A O 1
ATOM 866 N N . ILE A 1 116 ? -7.090 7.950 10.788 1.00 78.19 116 ILE A N 1
ATOM 867 C CA . ILE A 1 116 ? -7.396 7.928 9.357 1.00 78.19 116 ILE A CA 1
ATOM 868 C C . ILE A 1 116 ? -6.106 7.523 8.643 1.00 78.19 116 ILE A C 1
ATOM 870 O O . ILE A 1 116 ? -5.038 8.049 8.960 1.00 78.19 116 ILE A O 1
ATOM 874 N N . PHE A 1 117 ? -6.185 6.589 7.700 1.00 68.12 117 PHE A N 1
ATOM 875 C CA . PHE A 1 117 ? -5.024 6.132 6.938 1.00 68.12 117 PHE A CA 1
ATOM 876 C C . PHE A 1 117 ? -5.337 6.070 5.446 1.00 68.12 117 PHE A C 1
ATOM 878 O O . PHE A 1 117 ? -6.440 5.705 5.056 1.00 68.12 117 PHE A O 1
ATOM 885 N N . SER A 1 118 ? -4.353 6.361 4.597 1.00 66.94 118 SER A N 1
ATOM 886 C CA . SER A 1 118 ? -4.454 6.042 3.169 1.00 66.94 118 SER A CA 1
ATOM 887 C C . SER A 1 118 ? -4.158 4.556 2.978 1.00 66.94 118 SER A C 1
ATOM 889 O O . SER A 1 118 ? -3.126 4.057 3.437 1.00 66.94 118 SER A O 1
ATOM 891 N N . THR A 1 119 ? -5.080 3.812 2.366 1.00 55.19 119 THR A N 1
ATOM 892 C CA . THR A 1 119 ? -4.962 2.348 2.218 1.00 55.19 119 THR A CA 1
ATOM 893 C C . THR A 1 119 ? -3.889 1.936 1.236 1.00 55.19 119 THR A C 1
ATOM 895 O O . THR A 1 119 ? -3.397 0.808 1.290 1.00 55.19 119 THR A O 1
ATOM 898 N N . ASN A 1 120 ? -3.508 2.866 0.373 1.00 52.06 120 ASN A N 1
ATOM 899 C CA . ASN A 1 120 ? -2.483 2.672 -0.615 1.00 52.06 120 ASN A CA 1
ATOM 900 C C . ASN A 1 120 ? -1.226 3.363 -0.101 1.00 52.06 120 ASN A C 1
ATOM 902 O O . ASN A 1 120 ? -1.185 4.582 0.034 1.00 52.06 120 ASN A O 1
ATOM 906 N N . GLY A 1 121 ? -0.180 2.580 0.162 1.00 42.81 121 GLY A N 1
ATOM 907 C CA . GLY A 1 121 ? 1.191 3.091 0.282 1.00 42.81 121 GLY A CA 1
ATOM 908 C C . GLY A 1 121 ? 1.740 3.577 -1.066 1.00 42.81 121 GLY A C 1
ATOM 909 O O . GLY A 1 121 ? 2.918 3.407 -1.344 1.00 42.81 121 GLY A O 1
ATOM 910 N N . SER A 1 122 ? 0.861 4.074 -1.935 1.00 45.25 122 SER A N 1
ATOM 911 C CA . SER A 1 122 ? 1.167 4.687 -3.217 1.00 45.25 122 SER A CA 1
ATOM 912 C C . SER A 1 122 ? 1.219 6.187 -2.990 1.00 45.25 122 SER A C 1
ATOM 914 O O . SER A 1 122 ? 0.317 6.739 -2.356 1.00 45.25 122 SER A O 1
ATOM 916 N N . ASP A 1 123 ? 2.250 6.842 -3.509 1.00 41.72 123 ASP A N 1
ATOM 917 C CA . ASP A 1 123 ? 2.363 8.292 -3.431 1.00 41.72 123 ASP A CA 1
ATOM 918 C C . ASP A 1 123 ? 1.169 8.936 -4.143 1.00 41.72 123 ASP A C 1
ATOM 920 O O . ASP A 1 123 ? 1.032 8.869 -5.362 1.00 41.72 123 ASP A O 1
ATOM 924 N N . VAL A 1 124 ? 0.279 9.548 -3.364 1.00 44.06 124 VAL A N 1
ATOM 925 C CA . VAL A 1 124 ? -0.860 10.316 -3.888 1.00 44.06 124 VAL A CA 1
ATOM 926 C C . VAL A 1 124 ? -0.357 11.631 -4.497 1.00 44.06 124 VAL A C 1
ATOM 928 O O . VAL A 1 124 ? -0.871 12.099 -5.509 1.00 44.06 124 VAL A O 1
ATOM 931 N N . TYR A 1 125 ? 0.703 12.190 -3.908 1.00 41.06 125 TYR A N 1
ATOM 932 C CA . TYR A 1 125 ? 1.467 13.312 -4.436 1.00 41.06 125 TYR A CA 1
ATOM 933 C C . TYR A 1 125 ? 2.957 13.038 -4.224 1.00 41.06 125 TYR A C 1
ATOM 935 O O . TYR A 1 125 ? 3.402 12.889 -3.086 1.00 41.06 125 TYR A O 1
ATOM 943 N N . SER A 1 126 ? 3.749 13.032 -5.295 1.00 38.91 126 SER A N 1
ATOM 944 C CA . SER A 1 126 ? 5.210 13.068 -5.189 1.00 38.91 126 SER A CA 1
ATOM 945 C C . SER A 1 126 ? 5.650 14.489 -4.814 1.00 38.91 126 SER A C 1
ATOM 947 O O . SER A 1 126 ? 5.912 15.326 -5.677 1.00 38.91 126 SER A O 1
ATOM 949 N N . LEU A 1 127 ? 5.693 14.800 -3.517 1.00 37.25 127 LEU A N 1
ATOM 950 C CA . LEU A 1 127 ? 6.255 16.058 -3.016 1.00 37.25 127 LEU A CA 1
ATOM 951 C C . LEU A 1 127 ? 7.784 15.957 -2.977 1.00 37.25 127 LEU A C 1
ATOM 953 O O . LEU A 1 127 ? 8.380 15.508 -2.001 1.00 37.25 127 LEU A O 1
ATOM 957 N N . GLY A 1 128 ? 8.424 16.395 -4.061 1.00 39.72 128 GLY A N 1
ATOM 958 C CA . GLY A 1 128 ? 9.867 16.608 -4.105 1.00 39.72 128 GLY A CA 1
ATOM 959 C C . GLY A 1 128 ? 10.245 17.886 -3.361 1.00 39.72 128 GLY A C 1
ATOM 960 O O . GLY A 1 128 ? 10.192 18.972 -3.931 1.00 39.72 128 GLY A O 1
ATOM 961 N N . LEU A 1 129 ? 10.648 17.774 -2.094 1.00 37.66 129 LEU A N 1
ATOM 962 C CA . LEU A 1 129 ? 11.348 18.857 -1.398 1.00 37.66 129 LEU A CA 1
ATOM 963 C C . LEU A 1 129 ? 12.846 18.746 -1.692 1.00 37.66 129 LEU A C 1
ATOM 965 O O . LEU A 1 129 ? 13.610 18.159 -0.930 1.00 37.66 129 LEU A O 1
ATOM 969 N N . GLY A 1 130 ? 13.245 19.298 -2.837 1.00 32.81 130 GLY A N 1
ATOM 970 C CA . GLY A 1 130 ? 14.637 19.565 -3.178 1.00 32.81 130 GLY A CA 1
ATOM 971 C C . GLY A 1 130 ? 14.941 21.046 -2.990 1.00 32.81 130 GLY A C 1
ATOM 972 O O . GLY A 1 130 ? 14.260 21.895 -3.563 1.00 32.81 130 GLY A O 1
ATOM 973 N N . SER A 1 131 ? 15.945 21.339 -2.165 1.00 35.91 131 SER A N 1
ATOM 974 C CA . SER A 1 131 ? 16.525 22.667 -1.972 1.00 35.91 131 SER A CA 1
ATOM 975 C C . SER A 1 131 ? 16.844 23.368 -3.296 1.00 35.91 131 SER A C 1
ATOM 977 O O . SER A 1 131 ? 17.238 22.732 -4.269 1.00 35.91 131 SER A O 1
ATOM 979 N N . SER A 1 132 ? 16.687 24.691 -3.269 1.00 43.47 132 SER A N 1
ATOM 980 C CA . SER A 1 132 ? 17.062 25.687 -4.273 1.00 43.47 132 SER A CA 1
ATOM 981 C C . SER A 1 132 ? 18.205 25.266 -5.204 1.00 43.47 132 SER A C 1
ATOM 983 O O . SER A 1 132 ? 19.328 25.079 -4.751 1.00 43.47 132 SER A O 1
ATOM 985 N N . ASP A 1 133 ? 17.940 25.166 -6.506 1.00 34.84 133 ASP A N 1
ATOM 986 C CA . ASP A 1 133 ? 18.361 26.202 -7.455 1.00 34.84 133 ASP A CA 1
ATOM 987 C C . ASP A 1 133 ? 17.914 25.896 -8.895 1.00 34.84 133 ASP A C 1
ATOM 989 O O . ASP A 1 133 ? 18.125 24.818 -9.442 1.00 34.84 133 ASP A O 1
ATOM 993 N N . SER A 1 134 ? 17.378 26.941 -9.527 1.00 35.06 134 SER A N 1
ATOM 994 C CA . SER A 1 134 ? 17.169 27.146 -10.968 1.00 35.06 134 SER A CA 1
ATOM 995 C C . SER A 1 134 ? 16.087 26.332 -11.702 1.00 35.06 134 SER A C 1
ATOM 997 O O . SER A 1 134 ? 16.125 25.120 -11.885 1.00 35.06 134 SER A O 1
ATOM 999 N N . ILE A 1 135 ? 15.120 27.099 -12.207 1.00 47.62 135 ILE A N 1
ATOM 1000 C CA . ILE A 1 135 ? 14.044 26.716 -13.116 1.00 47.62 135 ILE A CA 1
ATOM 1001 C C . ILE A 1 135 ? 14.644 26.152 -14.414 1.00 47.62 135 ILE A C 1
ATOM 1003 O O . ILE A 1 135 ? 15.163 26.899 -15.242 1.00 47.62 135 ILE A O 1
ATOM 1007 N N . SER A 1 136 ? 14.502 24.844 -14.627 1.00 31.25 136 SER A N 1
ATOM 1008 C CA . SER A 1 136 ? 14.439 24.259 -15.966 1.00 31.25 136 SER A CA 1
ATOM 1009 C C . SER A 1 136 ? 13.311 23.228 -15.988 1.00 31.25 136 SER A C 1
ATOM 1011 O O . SER A 1 136 ? 13.272 22.306 -15.178 1.00 31.25 136 SER A O 1
ATOM 1013 N N . ASN A 1 137 ? 12.333 23.440 -16.869 1.00 40.50 137 ASN A N 1
ATOM 1014 C CA . ASN A 1 137 ? 11.211 22.532 -17.100 1.00 40.50 137 ASN A CA 1
ATOM 1015 C C . ASN A 1 137 ? 11.715 21.241 -17.757 1.00 40.50 137 ASN A C 1
ATOM 1017 O O . ASN A 1 137 ? 11.592 21.066 -18.968 1.00 40.50 137 ASN A O 1
ATOM 1021 N N . ASN A 1 138 ? 12.304 20.350 -16.966 1.00 39.88 138 ASN A N 1
ATOM 1022 C CA . ASN A 1 138 ? 12.530 18.967 -17.351 1.00 39.88 138 ASN A CA 1
ATOM 1023 C C . ASN A 1 138 ? 12.498 18.106 -16.086 1.00 39.88 138 ASN A C 1
ATOM 1025 O O . ASN A 1 138 ? 13.488 18.001 -15.367 1.00 39.88 138 ASN A O 1
ATOM 1029 N N . SER A 1 139 ? 11.323 17.562 -15.770 1.00 40.44 139 SER A N 1
ATOM 1030 C CA . SER A 1 139 ? 11.108 16.661 -14.638 1.00 40.44 139 SER A CA 1
ATOM 1031 C C . SER A 1 139 ? 11.875 15.358 -14.867 1.00 40.44 139 SER A C 1
ATOM 1033 O O . SER A 1 139 ? 11.323 14.391 -15.382 1.00 40.44 139 SER A O 1
ATOM 1035 N N . SER A 1 140 ? 13.161 15.33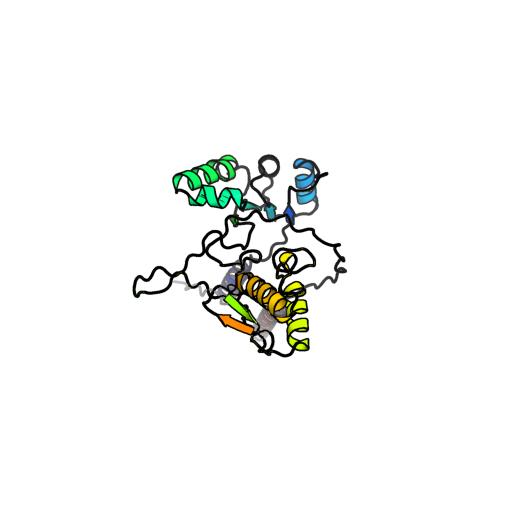4 -14.526 1.00 48.12 140 SER A N 1
ATOM 1036 C CA . SER A 1 140 ? 13.994 14.134 -14.564 1.00 48.12 140 SER A CA 1
ATOM 1037 C C . SER A 1 140 ? 13.672 13.245 -13.364 1.00 48.12 140 SER A C 1
ATOM 1039 O O . SER A 1 140 ? 14.424 13.179 -12.390 1.00 48.12 140 SER A O 1
ATOM 1041 N N . SER A 1 141 ? 12.533 12.552 -13.428 1.00 65.00 141 SER A N 1
ATOM 1042 C CA . SER A 1 141 ? 12.303 11.367 -12.605 1.00 65.00 141 SER A CA 1
ATOM 1043 C C . SER A 1 141 ? 13.483 10.409 -12.795 1.00 65.00 141 SER A C 1
ATOM 1045 O O . SER A 1 141 ? 13.938 10.157 -13.910 1.00 65.00 141 SER A O 1
ATOM 1047 N N . ALA A 1 142 ? 14.065 9.950 -11.690 1.00 79.75 142 ALA A N 1
ATOM 1048 C CA . ALA A 1 142 ? 15.198 9.040 -11.734 1.00 79.75 142 ALA A CA 1
ATOM 1049 C C . ALA A 1 142 ? 14.662 7.608 -11.893 1.00 79.75 142 ALA A C 1
ATOM 1051 O O . ALA A 1 142 ? 13.924 7.116 -11.038 1.00 79.75 142 ALA A O 1
ATOM 1052 N N . PHE A 1 143 ? 15.017 6.955 -12.994 1.00 86.50 143 PHE A N 1
ATOM 1053 C CA . PHE A 1 143 ? 14.607 5.600 -13.348 1.00 86.50 143 PHE A CA 1
ATOM 1054 C C . PHE A 1 143 ? 15.720 4.602 -13.039 1.00 86.50 143 PHE A C 1
ATOM 1056 O O . PHE A 1 143 ? 16.902 4.905 -13.209 1.00 86.50 143 PHE A O 1
ATOM 1063 N N . CYS A 1 144 ? 15.341 3.393 -12.633 1.00 91.69 144 CYS A N 1
ATOM 1064 C CA . CYS A 1 144 ? 16.275 2.289 -12.433 1.00 91.69 144 CYS A CA 1
ATOM 1065 C C . CYS A 1 144 ? 16.226 1.341 -13.634 1.00 91.69 144 CYS A C 1
ATOM 1067 O O . CYS A 1 144 ? 15.196 0.719 -13.877 1.00 91.69 144 CYS A O 1
ATOM 1069 N N . VAL A 1 145 ? 17.317 1.231 -14.394 1.00 93.06 145 VAL A N 1
ATOM 1070 C CA . VAL A 1 145 ? 17.368 0.438 -15.637 1.00 93.06 145 VAL A CA 1
ATOM 1071 C C . VAL A 1 145 ? 18.519 -0.563 -15.628 1.00 93.06 145 VAL A C 1
ATOM 1073 O O . VAL A 1 145 ? 19.522 -0.369 -14.941 1.00 93.06 145 VAL A O 1
ATOM 1076 N N . ALA A 1 146 ? 18.397 -1.638 -16.406 1.00 93.81 146 ALA A N 1
ATOM 1077 C CA . ALA A 1 146 ? 19.459 -2.627 -16.548 1.00 93.81 146 ALA A CA 1
ATOM 1078 C C . ALA A 1 146 ? 20.616 -2.081 -17.403 1.00 93.81 146 ALA A C 1
ATOM 1080 O O . ALA A 1 146 ? 20.405 -1.483 -18.465 1.00 93.81 146 ALA A O 1
ATOM 1081 N N . LYS A 1 147 ? 21.856 -2.312 -16.962 1.00 90.31 147 LYS A N 1
ATOM 1082 C CA . LYS A 1 147 ? 23.063 -1.900 -17.689 1.00 90.31 147 LYS A CA 1
ATOM 1083 C C . LYS A 1 147 ? 23.175 -2.645 -19.030 1.00 90.31 147 LYS A C 1
ATOM 1085 O O . LYS A 1 147 ? 22.915 -3.850 -19.079 1.00 90.31 147 LYS A O 1
ATOM 1090 N N . PRO A 1 148 ? 23.605 -1.969 -20.112 1.00 87.12 148 PRO A N 1
ATOM 1091 C CA . PRO A 1 148 ? 23.881 -2.634 -21.381 1.00 87.12 148 PRO A CA 1
ATOM 1092 C C . PRO A 1 148 ? 25.053 -3.606 -21.226 1.00 87.12 148 PRO A C 1
ATOM 1094 O O . PRO A 1 148 ? 26.110 -3.229 -20.723 1.00 87.12 148 PRO A O 1
ATOM 1097 N N . GLY A 1 149 ? 24.857 -4.857 -21.650 1.00 83.50 149 GLY A N 1
ATOM 1098 C CA . GLY A 1 149 ? 25.871 -5.912 -21.545 1.00 83.50 149 GLY A CA 1
ATOM 1099 C C . GLY A 1 149 ? 26.040 -6.515 -20.145 1.00 83.50 149 GLY A C 1
ATOM 1100 O O . GLY A 1 149 ? 27.066 -7.137 -19.882 1.00 83.50 149 GLY A O 1
ATOM 1101 N N . ALA A 1 150 ? 25.073 -6.324 -19.240 1.00 89.19 150 ALA A N 1
ATOM 1102 C CA . ALA A 1 150 ? 25.030 -7.076 -17.989 1.00 89.19 150 ALA A CA 1
ATOM 1103 C C . ALA A 1 150 ? 24.827 -8.581 -18.251 1.00 89.19 150 ALA A C 1
ATOM 1105 O O . ALA A 1 150 ? 24.231 -8.969 -19.253 1.00 89.19 150 ALA A O 1
ATOM 1106 N N . ASP A 1 151 ? 25.335 -9.417 -17.343 1.00 92.12 151 ASP A N 1
ATOM 1107 C CA . ASP A 1 151 ? 25.236 -10.876 -17.448 1.00 92.12 151 ASP A CA 1
ATOM 1108 C C . ASP A 1 151 ? 23.765 -11.324 -17.483 1.00 92.12 151 ASP A C 1
ATOM 1110 O O . ASP A 1 151 ? 22.990 -10.996 -16.583 1.00 92.12 151 ASP A O 1
ATOM 1114 N N . GLU A 1 152 ? 23.378 -12.062 -18.527 1.00 89.88 152 GLU A N 1
ATOM 1115 C CA . GLU A 1 152 ? 21.988 -12.477 -18.754 1.00 89.88 152 GLU A CA 1
ATOM 1116 C C . GLU A 1 152 ? 21.437 -13.362 -17.628 1.00 89.88 152 GLU A C 1
ATOM 1118 O O . GLU A 1 152 ? 20.261 -13.238 -17.286 1.00 89.88 152 GLU A O 1
ATOM 1123 N N . ASN A 1 153 ? 22.273 -14.196 -16.997 1.00 90.81 153 ASN A N 1
ATOM 1124 C CA . ASN A 1 153 ? 21.833 -15.040 -15.885 1.00 90.81 153 ASN A CA 1
ATOM 1125 C C . ASN A 1 153 ? 21.544 -14.183 -14.650 1.00 90.81 153 ASN A C 1
ATOM 1127 O O . ASN A 1 153 ? 20.499 -14.333 -14.020 1.00 90.81 153 ASN A O 1
ATOM 1131 N N . LYS A 1 154 ? 22.423 -13.217 -14.355 1.00 90.94 154 LYS A N 1
ATOM 1132 C CA . LYS A 1 154 ? 22.201 -12.270 -13.252 1.00 90.94 154 LYS A CA 1
ATOM 1133 C C . LYS A 1 154 ? 20.996 -11.364 -13.490 1.00 90.94 154 LYS A C 1
ATOM 1135 O O . LYS A 1 154 ? 20.281 -11.040 -12.545 1.00 90.94 154 LYS A O 1
ATOM 1140 N N . LEU A 1 155 ? 20.752 -10.965 -14.739 1.00 92.62 155 LEU A N 1
ATOM 1141 C CA . LEU A 1 155 ? 19.550 -10.215 -15.102 1.00 92.62 155 LEU A CA 1
ATOM 1142 C C . LEU A 1 155 ? 18.285 -11.053 -14.887 1.00 92.62 155 LEU A C 1
ATOM 1144 O O . LEU A 1 155 ? 17.309 -10.546 -14.339 1.00 92.62 155 LEU A O 1
ATOM 1148 N N . GLN A 1 156 ? 18.301 -12.331 -15.271 1.00 91.38 156 GLN A N 1
ATOM 1149 C CA . GLN A 1 156 ? 17.166 -13.226 -15.060 1.00 91.38 156 GLN A CA 1
ATOM 1150 C C . GLN A 1 156 ? 16.886 -13.455 -13.567 1.00 91.38 156 GLN A C 1
ATOM 1152 O O . GLN A 1 156 ? 15.729 -13.403 -13.144 1.00 91.38 156 GLN A O 1
ATOM 1157 N N . ASP A 1 157 ? 17.929 -13.648 -12.759 1.00 91.38 157 ASP A N 1
ATOM 1158 C CA . ASP A 1 157 ? 17.806 -13.759 -11.303 1.00 91.38 157 ASP A CA 1
ATOM 1159 C C . ASP A 1 157 ? 17.260 -12.469 -10.684 1.00 91.38 157 ASP A C 1
ATOM 1161 O O . ASP A 1 157 ? 16.365 -12.511 -9.833 1.00 91.38 157 ASP A O 1
ATOM 1165 N N . GLY A 1 158 ? 17.730 -11.316 -11.163 1.00 90.69 158 GLY A N 1
ATOM 1166 C CA . GLY A 1 158 ? 17.218 -10.019 -10.752 1.00 90.69 158 GLY A CA 1
ATOM 1167 C C . GLY A 1 158 ? 15.742 -9.825 -11.106 1.00 90.69 158 GLY A C 1
ATOM 1168 O O . GLY A 1 158 ? 14.989 -9.338 -10.263 1.00 90.69 158 GLY A O 1
ATOM 1169 N N . ILE A 1 159 ? 15.294 -10.240 -12.299 1.00 90.94 159 ILE A N 1
ATOM 1170 C CA . ILE A 1 159 ? 13.868 -10.231 -12.680 1.00 90.94 159 ILE A CA 1
ATOM 1171 C C . ILE A 1 159 ? 13.068 -11.118 -11.723 1.00 90.94 159 ILE A C 1
ATOM 1173 O O . ILE A 1 159 ? 12.080 -10.665 -11.145 1.00 90.94 159 ILE A O 1
ATOM 1177 N N . ASN A 1 160 ? 13.506 -12.363 -11.516 1.00 89.69 160 ASN A N 1
ATOM 1178 C CA . ASN A 1 160 ? 12.822 -13.320 -10.643 1.00 89.69 160 ASN A CA 1
ATOM 1179 C C . ASN A 1 160 ? 12.671 -12.767 -9.218 1.00 89.69 160 ASN A C 1
ATOM 1181 O O . ASN A 1 160 ? 11.613 -12.896 -8.594 1.00 89.69 160 ASN A O 1
ATOM 1185 N N . TRP A 1 161 ? 13.714 -12.102 -8.718 1.00 89.88 161 TRP A N 1
ATOM 1186 C CA . TRP A 1 161 ? 13.688 -11.451 -7.418 1.00 89.88 161 TRP A CA 1
ATOM 1187 C C . TRP A 1 161 ? 12.756 -10.235 -7.396 1.00 89.88 161 TRP A C 1
ATOM 1189 O O . TRP A 1 161 ? 11.902 -10.155 -6.508 1.00 89.88 161 TRP A O 1
ATOM 1199 N N . ALA A 1 162 ? 12.864 -9.332 -8.377 1.00 89.75 162 ALA A N 1
ATOM 1200 C CA . ALA A 1 162 ? 12.047 -8.123 -8.481 1.00 89.75 162 ALA A CA 1
ATOM 1201 C C . ALA A 1 162 ? 10.552 -8.464 -8.525 1.00 89.75 162 ALA A C 1
ATOM 1203 O O . ALA A 1 162 ? 9.769 -7.931 -7.739 1.00 89.75 162 ALA A O 1
ATOM 1204 N N . CYS A 1 163 ? 10.165 -9.401 -9.390 1.00 87.75 163 CYS A N 1
ATOM 1205 C CA . CYS A 1 163 ? 8.780 -9.834 -9.570 1.00 87.75 163 CYS A CA 1
ATOM 1206 C C . CYS A 1 163 ? 8.251 -10.677 -8.399 1.00 87.75 163 CYS A C 1
ATOM 1208 O O . CYS A 1 163 ? 7.044 -10.731 -8.170 1.00 87.75 163 CYS A O 1
ATOM 1210 N N . GLY A 1 164 ? 9.137 -11.356 -7.666 1.00 83.06 164 GLY A N 1
ATOM 1211 C CA . GLY A 1 164 ? 8.781 -12.192 -6.523 1.00 83.06 164 GLY A CA 1
ATOM 1212 C C . GLY A 1 164 ? 8.853 -11.433 -5.199 1.00 83.06 164 GLY A C 1
ATOM 1213 O O . GLY A 1 164 ? 7.856 -10.925 -4.680 1.00 83.06 164 GLY A O 1
ATOM 1214 N N . GLN A 1 165 ? 10.051 -11.391 -4.619 1.00 79.56 165 GLN A N 1
ATOM 1215 C CA . GLN A 1 165 ? 10.297 -10.807 -3.298 1.00 79.56 165 GLN A CA 1
ATOM 1216 C C . GLN A 1 165 ? 10.222 -9.276 -3.317 1.00 79.56 165 GLN A C 1
ATOM 1218 O O . GLN A 1 165 ? 9.680 -8.687 -2.384 1.00 79.56 165 GLN A O 1
ATOM 1223 N N . GLY A 1 166 ? 10.705 -8.649 -4.393 1.00 75.75 166 GLY A N 1
ATOM 1224 C CA . GLY A 1 166 ? 10.681 -7.200 -4.589 1.00 75.75 166 GLY A CA 1
ATOM 1225 C C . GLY A 1 166 ? 9.283 -6.625 -4.840 1.00 75.75 166 GLY A C 1
ATOM 1226 O O . GLY A 1 166 ? 9.089 -5.417 -4.743 1.00 75.75 166 GLY A O 1
ATOM 1227 N N . ARG A 1 167 ? 8.284 -7.474 -5.114 1.00 79.00 167 ARG A N 1
ATOM 1228 C CA . ARG A 1 167 ? 6.883 -7.083 -5.365 1.00 79.00 167 ARG A CA 1
ATOM 1229 C C . ARG A 1 167 ? 6.693 -6.068 -6.504 1.00 79.00 167 ARG A C 1
ATOM 1231 O O . ARG A 1 167 ? 5.724 -5.298 -6.497 1.00 79.00 167 ARG A O 1
ATOM 1238 N N . ALA A 1 168 ? 7.586 -6.094 -7.489 1.00 85.44 168 ALA A N 1
ATOM 1239 C CA . ALA A 1 168 ? 7.405 -5.386 -8.747 1.00 85.44 168 ALA A CA 1
ATOM 1240 C C . ALA A 1 168 ? 6.230 -5.978 -9.543 1.00 85.44 168 ALA A C 1
ATOM 1242 O O . ALA A 1 168 ? 5.963 -7.182 -9.515 1.00 85.44 168 ALA A O 1
ATOM 1243 N N . ASN A 1 169 ? 5.528 -5.132 -10.286 1.00 80.69 169 ASN A N 1
ATOM 1244 C CA . ASN A 1 169 ? 4.442 -5.512 -11.170 1.00 80.69 169 ASN A CA 1
ATOM 1245 C C . ASN A 1 169 ? 4.977 -5.978 -12.524 1.00 80.69 169 ASN A C 1
ATOM 1247 O O . ASN A 1 169 ? 5.025 -5.232 -13.496 1.00 80.69 169 ASN A O 1
ATOM 1251 N N . CYS A 1 170 ? 5.300 -7.259 -12.609 1.00 86.25 170 CYS A N 1
ATOM 1252 C CA . CYS A 1 170 ? 5.792 -7.874 -13.838 1.00 86.25 170 CYS A CA 1
ATOM 1253 C C . CYS A 1 170 ? 4.686 -8.395 -14.767 1.00 86.25 170 CYS A C 1
ATOM 1255 O O . CYS A 1 170 ? 4.954 -9.217 -15.645 1.00 86.25 170 CYS A O 1
ATOM 1257 N N . SER A 1 171 ? 3.439 -7.940 -14.596 1.00 83.75 171 SER A N 1
ATOM 1258 C CA . SER A 1 171 ? 2.353 -8.299 -15.514 1.00 83.75 171 SER A CA 1
ATOM 1259 C C . SER A 1 171 ? 2.547 -7.662 -16.890 1.00 83.75 171 SER A C 1
ATOM 1261 O O . SER A 1 171 ? 2.317 -8.321 -17.893 1.00 83.75 171 SER A O 1
ATOM 1263 N N . ALA A 1 172 ? 3.061 -6.430 -16.962 1.00 77.75 172 ALA A N 1
ATOM 1264 C CA . ALA A 1 172 ? 3.209 -5.701 -18.223 1.00 77.75 172 ALA A CA 1
ATOM 1265 C C . ALA A 1 172 ? 4.317 -6.245 -19.148 1.00 77.75 172 ALA A C 1
ATOM 1267 O O . ALA A 1 172 ? 4.331 -5.915 -20.334 1.00 77.75 172 ALA A O 1
ATOM 1268 N N . ILE A 1 173 ? 5.225 -7.073 -18.622 1.00 85.44 173 ILE A N 1
ATOM 1269 C CA . ILE A 1 173 ? 6.314 -7.725 -19.373 1.00 85.44 173 ILE A CA 1
ATOM 1270 C C . ILE A 1 173 ? 5.968 -9.157 -19.799 1.00 85.44 173 ILE A C 1
ATOM 1272 O O . ILE A 1 173 ? 6.826 -9.850 -20.327 1.00 85.44 173 ILE A O 1
ATOM 1276 N N . GLN A 1 174 ? 4.739 -9.633 -19.559 1.00 83.50 174 GLN A N 1
ATOM 1277 C CA . GLN A 1 174 ? 4.307 -10.962 -20.006 1.00 83.50 174 GLN A CA 1
ATOM 1278 C C . GLN A 1 174 ? 4.001 -10.982 -21.507 1.00 83.50 174 GLN A C 1
ATOM 1280 O O . GLN A 1 174 ? 3.736 -9.946 -22.117 1.00 83.50 174 GLN A O 1
ATOM 1285 N N . SER A 1 175 ? 4.003 -12.170 -22.112 1.00 82.06 175 SER A N 1
ATOM 1286 C CA . SER A 1 175 ? 3.706 -12.324 -23.541 1.00 82.06 175 SER A CA 1
ATOM 1287 C C . SER A 1 175 ? 2.378 -11.653 -23.919 1.00 82.06 175 SER A C 1
ATOM 1289 O O . SER A 1 175 ? 1.346 -11.877 -23.285 1.00 82.06 175 SER A O 1
ATOM 1291 N N . GLY A 1 176 ? 2.418 -10.791 -24.940 1.00 75.75 176 GLY A N 1
ATOM 1292 C CA . GLY A 1 176 ? 1.259 -10.026 -25.417 1.00 75.75 176 GLY A CA 1
ATOM 1293 C C . GLY A 1 176 ? 0.967 -8.722 -24.661 1.00 75.75 176 GLY A C 1
ATOM 1294 O O . GLY A 1 176 ? -0.019 -8.058 -24.977 1.00 75.75 176 GLY A O 1
ATOM 1295 N N . GLN A 1 177 ? 1.799 -8.335 -23.691 1.00 81.25 177 GLN A N 1
ATOM 1296 C CA . GLN A 1 177 ? 1.611 -7.115 -22.903 1.00 81.25 177 GLN A CA 1
ATOM 1297 C C . GLN A 1 177 ? 2.415 -5.922 -23.454 1.00 81.25 177 GLN A C 1
ATOM 1299 O O . GLN A 1 177 ? 3.354 -6.109 -24.236 1.00 81.25 177 GLN A O 1
ATOM 1304 N N . PRO A 1 178 ? 2.069 -4.675 -23.071 1.00 77.44 178 PRO A N 1
ATOM 1305 C CA . PRO A 1 178 ? 2.618 -3.471 -23.703 1.00 77.44 178 PRO A CA 1
ATOM 1306 C C . PRO A 1 178 ? 4.139 -3.297 -23.549 1.00 77.44 178 PRO A C 1
ATOM 1308 O O . PRO A 1 178 ? 4.765 -2.640 -24.385 1.00 77.44 178 PRO A O 1
ATOM 1311 N N . CYS A 1 179 ? 4.729 -3.908 -22.514 1.00 83.56 179 CYS A N 1
ATOM 1312 C CA . CYS A 1 179 ? 6.162 -3.893 -22.213 1.00 83.56 179 CYS A CA 1
ATOM 1313 C C . CYS A 1 179 ? 6.894 -5.191 -22.564 1.00 83.56 179 CYS A C 1
ATOM 1315 O O . CYS A 1 179 ? 8.054 -5.354 -22.193 1.00 83.56 179 CYS A O 1
ATOM 1317 N N . TYR A 1 180 ? 6.253 -6.100 -23.303 1.00 85.06 180 TYR A N 1
ATOM 1318 C CA . TYR A 1 180 ? 6.907 -7.325 -23.754 1.00 85.06 180 TYR A CA 1
ATOM 1319 C C . TYR A 1 180 ? 7.973 -7.061 -24.823 1.00 85.06 180 TYR A C 1
ATOM 1321 O O . TYR A 1 180 ? 9.022 -7.693 -24.808 1.00 85.06 180 TYR A O 1
ATOM 1329 N N . PHE A 1 181 ? 7.721 -6.129 -25.751 1.00 80.81 181 PHE A N 1
ATOM 1330 C CA . PHE A 1 181 ? 8.627 -5.850 -26.868 1.00 80.81 181 PHE A CA 1
ATOM 1331 C C . PHE A 1 181 ? 9.529 -4.629 -26.609 1.00 80.81 181 PHE A C 1
ATOM 1333 O O . PHE A 1 181 ? 9.017 -3.589 -26.184 1.00 80.81 181 PHE A O 1
ATOM 1340 N N . PRO A 1 182 ? 10.838 -4.700 -26.942 1.00 84.44 182 PRO A N 1
ATOM 1341 C CA . PRO A 1 182 ? 11.560 -5.859 -27.486 1.00 84.44 182 PRO A CA 1
ATOM 1342 C C . PRO A 1 182 ? 11.695 -7.010 -26.473 1.00 84.44 182 PRO A C 1
ATOM 1344 O O . PRO A 1 182 ? 11.888 -6.768 -25.284 1.00 84.44 182 PRO A O 1
ATOM 1347 N N . ASP A 1 183 ? 11.595 -8.247 -26.970 1.00 85.25 183 ASP A N 1
ATOM 1348 C CA . ASP A 1 183 ? 11.673 -9.482 -26.175 1.00 85.25 183 ASP A CA 1
ATOM 1349 C C . ASP A 1 183 ? 13.132 -9.804 -25.827 1.00 85.25 183 ASP A C 1
ATOM 1351 O O . ASP A 1 183 ? 13.769 -10.683 -26.408 1.00 85.25 183 ASP A O 1
ATOM 1355 N N . THR A 1 184 ? 13.709 -8.980 -24.956 1.00 89.88 184 THR A N 1
ATOM 1356 C CA . THR A 1 184 ? 15.060 -9.159 -24.428 1.00 89.88 184 THR A CA 1
ATOM 1357 C C . THR A 1 184 ? 15.023 -9.120 -22.908 1.00 89.88 184 THR A C 1
ATOM 1359 O O . THR A 1 184 ? 14.315 -8.305 -22.309 1.00 89.88 184 THR A O 1
ATOM 1362 N N . ILE A 1 185 ? 15.855 -9.952 -22.274 1.00 89.25 185 ILE A N 1
ATOM 1363 C CA . ILE A 1 185 ? 15.966 -10.019 -20.809 1.00 89.25 185 ILE A CA 1
ATOM 1364 C C . ILE A 1 185 ? 16.329 -8.641 -20.241 1.00 89.25 185 ILE A C 1
ATOM 1366 O O . ILE A 1 185 ? 15.780 -8.223 -19.230 1.00 89.25 185 ILE A O 1
ATOM 1370 N N . GLN A 1 186 ? 17.185 -7.875 -20.922 1.00 90.25 186 GLN A N 1
ATOM 1371 C CA . GLN A 1 186 ? 17.552 -6.524 -20.490 1.00 90.25 186 GLN A CA 1
ATOM 1372 C C . GLN A 1 186 ? 16.354 -5.554 -20.465 1.00 90.25 186 GLN A C 1
ATOM 1374 O O . GLN A 1 186 ? 16.253 -4.723 -19.557 1.00 90.25 186 GLN A O 1
ATOM 1379 N N . ASN A 1 187 ? 15.448 -5.636 -21.445 1.00 88.19 187 ASN A N 1
ATOM 1380 C CA . ASN A 1 187 ? 14.269 -4.772 -21.506 1.00 88.19 187 ASN A CA 1
ATOM 1381 C C . ASN A 1 187 ? 13.269 -5.129 -20.396 1.00 88.19 187 ASN A C 1
ATOM 1383 O O . ASN A 1 187 ? 12.816 -4.255 -19.655 1.00 88.19 187 ASN A O 1
ATOM 1387 N N . HIS A 1 188 ? 13.006 -6.425 -20.219 1.00 91.00 188 HIS A N 1
ATOM 1388 C CA . HIS A 1 188 ? 12.158 -6.931 -19.137 1.00 91.00 188 HIS A CA 1
ATOM 1389 C C . HIS A 1 188 ? 12.738 -6.609 -17.754 1.00 91.00 188 HIS A C 1
ATOM 1391 O O . HIS A 1 188 ? 12.002 -6.150 -16.878 1.00 91.00 188 HIS A O 1
ATOM 1397 N N . ALA A 1 189 ? 14.056 -6.756 -17.580 1.00 93.69 189 ALA A N 1
ATOM 1398 C CA . ALA A 1 189 ? 14.774 -6.376 -16.365 1.00 93.69 189 ALA A CA 1
ATOM 1399 C C . ALA A 1 189 ? 14.658 -4.880 -16.091 1.00 93.69 189 ALA A C 1
ATOM 1401 O O . ALA A 1 189 ? 14.317 -4.497 -14.980 1.00 93.69 189 ALA A O 1
ATOM 1402 N N . SER A 1 190 ? 14.860 -4.026 -17.097 1.00 92.25 190 SER A N 1
ATOM 1403 C CA . SER A 1 190 ? 14.748 -2.572 -16.923 1.00 92.25 190 SER A CA 1
ATOM 1404 C C . SER A 1 190 ? 13.363 -2.170 -16.421 1.00 92.25 190 SER A C 1
ATOM 1406 O O . SER A 1 190 ? 13.256 -1.352 -15.510 1.00 92.25 190 SER A O 1
ATOM 1408 N N . TYR A 1 191 ? 12.303 -2.773 -16.965 1.00 90.81 191 TYR A N 1
ATOM 1409 C CA . TYR A 1 191 ? 10.943 -2.508 -16.503 1.00 90.81 191 TYR A CA 1
ATOM 1410 C C . TYR A 1 191 ? 10.709 -3.000 -15.067 1.00 90.81 191 TYR A C 1
ATOM 1412 O O . TYR A 1 191 ? 10.226 -2.239 -14.226 1.00 90.81 191 TYR A O 1
ATOM 1420 N N . ALA A 1 192 ? 11.089 -4.247 -14.767 1.00 92.88 192 ALA A N 1
ATOM 1421 C CA . ALA A 1 192 ? 10.924 -4.838 -13.439 1.00 92.88 192 ALA A CA 1
ATOM 1422 C C . ALA A 1 192 ? 11.724 -4.082 -12.363 1.00 92.88 192 ALA A C 1
ATOM 1424 O O . ALA A 1 192 ? 11.220 -3.834 -11.266 1.00 92.88 192 ALA A O 1
ATOM 1425 N N . TYR A 1 193 ? 12.953 -3.676 -12.687 1.00 92.94 193 TYR A N 1
ATOM 1426 C CA . TYR A 1 193 ? 13.842 -2.931 -11.799 1.00 92.94 193 TYR A CA 1
ATOM 1427 C C . TYR A 1 193 ? 13.310 -1.539 -11.514 1.00 92.94 193 TYR A C 1
ATOM 1429 O O . TYR A 1 193 ? 13.312 -1.112 -10.359 1.00 92.94 193 TYR A O 1
ATOM 1437 N N . ASN A 1 194 ? 12.811 -0.852 -12.543 1.00 90.56 194 ASN A N 1
ATOM 1438 C CA . ASN A 1 194 ? 12.203 0.449 -12.354 1.00 90.56 194 ASN A CA 1
ATOM 1439 C C . ASN A 1 194 ? 10.955 0.351 -11.479 1.00 90.56 194 ASN A C 1
ATOM 1441 O O . ASN A 1 194 ? 10.844 1.107 -10.522 1.00 90.56 194 ASN A O 1
ATOM 1445 N N . ASP A 1 195 ? 10.041 -0.584 -11.748 1.00 87.75 195 ASP A N 1
ATOM 1446 C CA . ASP A 1 195 ? 8.819 -0.698 -10.947 1.00 87.75 195 ASP A CA 1
ATOM 1447 C C . ASP A 1 195 ? 9.110 -1.067 -9.479 1.00 87.75 195 ASP A C 1
ATOM 1449 O O . ASP A 1 195 ? 8.545 -0.448 -8.576 1.00 87.75 195 ASP A O 1
ATOM 1453 N N . TYR A 1 196 ? 10.059 -1.980 -9.225 1.00 87.25 196 TYR A N 1
ATOM 1454 C CA . TYR A 1 196 ? 10.575 -2.234 -7.874 1.00 87.25 196 TYR A CA 1
ATOM 1455 C C . TYR A 1 196 ? 11.115 -0.954 -7.233 1.00 87.25 196 TYR A C 1
ATOM 1457 O O . TYR A 1 196 ? 10.728 -0.605 -6.116 1.00 87.25 196 TYR A O 1
ATOM 1465 N N . TYR A 1 197 ? 12.011 -0.256 -7.936 1.00 87.00 197 TYR A N 1
ATOM 1466 C CA . TYR A 1 197 ? 12.690 0.914 -7.402 1.00 87.00 197 TYR A CA 1
ATOM 1467 C C . TYR A 1 197 ? 11.678 1.998 -7.053 1.00 87.00 197 TYR A C 1
ATOM 1469 O O . TYR A 1 197 ? 11.676 2.465 -5.921 1.00 87.00 197 TYR A O 1
ATOM 1477 N N . GLN A 1 198 ? 10.740 2.317 -7.947 1.00 84.00 198 GLN A N 1
ATOM 1478 C CA . GLN A 1 198 ? 9.696 3.313 -7.690 1.00 84.00 198 GLN A CA 1
ATOM 1479 C C . GLN A 1 198 ? 8.839 2.975 -6.458 1.00 84.00 198 GLN A C 1
ATOM 1481 O O . GLN A 1 198 ? 8.401 3.880 -5.762 1.00 84.00 198 GLN A O 1
ATOM 1486 N N . ARG A 1 199 ? 8.649 1.694 -6.131 1.00 79.38 199 ARG A N 1
ATOM 1487 C CA . ARG A 1 199 ? 7.868 1.273 -4.952 1.00 79.38 199 ARG A CA 1
ATOM 1488 C C . ARG A 1 199 ? 8.674 1.228 -3.661 1.00 79.38 199 ARG A C 1
ATOM 1490 O O . ARG A 1 199 ? 8.131 1.492 -2.594 1.00 79.38 199 ARG A O 1
ATOM 1497 N N . MET A 1 200 ? 9.940 0.831 -3.747 1.00 77.69 200 MET A N 1
ATOM 1498 C CA . MET A 1 200 ? 10.740 0.465 -2.577 1.00 77.69 200 MET A CA 1
ATOM 1499 C C . MET A 1 200 ? 11.803 1.501 -2.215 1.00 77.69 200 MET A C 1
ATOM 1501 O O . MET A 1 200 ? 12.327 1.442 -1.104 1.00 77.69 200 MET A O 1
ATOM 1505 N N . HIS A 1 201 ? 12.121 2.464 -3.087 1.00 81.38 201 HIS A N 1
ATOM 1506 C CA . HIS A 1 201 ? 13.163 3.462 -2.814 1.00 81.38 201 HIS A CA 1
ATOM 1507 C C . HIS A 1 201 ? 12.857 4.328 -1.583 1.00 81.38 201 HIS A C 1
ATOM 1509 O O . HIS A 1 201 ? 13.769 4.647 -0.823 1.00 81.38 201 HIS A O 1
ATOM 1515 N N . SER A 1 202 ? 11.582 4.635 -1.320 1.00 69.88 202 SER A N 1
ATOM 1516 C CA . SER A 1 202 ? 11.146 5.363 -0.116 1.00 69.88 202 SER A CA 1
ATOM 1517 C C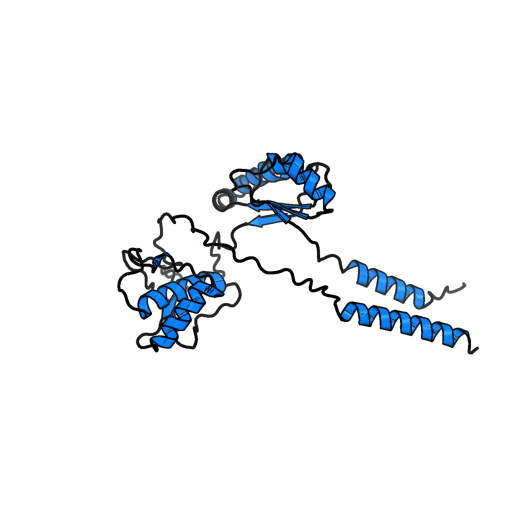 . SER A 1 202 ? 11.361 4.571 1.182 1.00 69.88 202 SER A C 1
ATOM 1519 O O . SER A 1 202 ? 11.508 5.158 2.252 1.00 69.88 202 SER A O 1
ATOM 1521 N N . LEU A 1 203 ? 11.446 3.240 1.085 1.00 69.81 203 LEU A N 1
ATOM 1522 C CA . LEU A 1 203 ? 11.710 2.309 2.186 1.00 69.81 203 LEU A CA 1
ATOM 1523 C C . LEU A 1 203 ? 13.188 1.877 2.259 1.00 69.81 203 LEU A C 1
ATOM 1525 O O . LEU A 1 203 ? 13.519 0.938 2.982 1.00 69.81 203 LEU A O 1
ATOM 1529 N N . GLY A 1 204 ? 14.080 2.543 1.515 1.00 70.25 204 GLY A N 1
ATOM 1530 C CA . GLY A 1 204 ? 15.514 2.234 1.472 1.00 70.25 204 GLY A CA 1
ATOM 1531 C C . GLY A 1 204 ? 15.919 1.188 0.425 1.00 70.25 204 GLY A C 1
ATOM 1532 O O . GLY A 1 204 ? 17.049 0.702 0.456 1.00 70.25 204 GLY A O 1
ATOM 1533 N N . GLY A 1 205 ? 15.028 0.828 -0.501 1.00 74.62 205 GLY A N 1
ATOM 1534 C CA . GLY A 1 205 ? 15.350 -0.023 -1.646 1.00 74.62 205 GLY A CA 1
ATOM 1535 C C . GLY A 1 205 ? 16.324 0.656 -2.616 1.00 74.62 205 GLY A C 1
ATOM 1536 O O . GLY A 1 205 ? 16.211 1.846 -2.901 1.00 74.62 205 GLY A O 1
ATOM 1537 N N . THR A 1 206 ? 17.285 -0.102 -3.143 1.00 80.31 206 THR A N 1
ATOM 1538 C CA . THR A 1 206 ? 18.352 0.419 -4.011 1.00 80.31 206 THR A CA 1
ATOM 1539 C C . THR A 1 206 ? 18.236 -0.085 -5.449 1.00 80.31 206 THR A C 1
ATOM 1541 O O . THR A 1 206 ? 17.694 -1.157 -5.713 1.00 80.31 206 THR A O 1
ATOM 1544 N N . CYS A 1 207 ? 18.779 0.688 -6.391 1.00 86.06 207 CYS A N 1
ATOM 1545 C CA . CYS A 1 207 ? 18.923 0.302 -7.794 1.00 86.06 207 CYS A CA 1
ATOM 1546 C C . CYS A 1 207 ? 20.299 -0.335 -8.047 1.00 86.06 207 CYS A C 1
ATOM 1548 O O . CYS A 1 207 ? 21.150 0.255 -8.710 1.00 86.06 207 CYS A O 1
ATOM 1550 N N . ASP A 1 208 ? 20.546 -1.507 -7.462 1.00 84.62 208 ASP A N 1
ATOM 1551 C CA . ASP A 1 208 ? 21.825 -2.214 -7.628 1.00 84.62 208 ASP A CA 1
ATOM 1552 C C . ASP A 1 208 ? 21.653 -3.550 -8.366 1.00 84.62 208 ASP A C 1
ATOM 1554 O O . ASP A 1 208 ? 22.318 -3.782 -9.376 1.00 84.62 208 ASP A O 1
ATOM 1558 N N . PHE A 1 209 ? 20.699 -4.389 -7.932 1.00 87.62 209 PHE A N 1
ATOM 1559 C CA . PHE A 1 209 ? 20.393 -5.702 -8.528 1.00 87.62 209 PHE A CA 1
ATOM 1560 C C . PHE A 1 209 ? 21.659 -6.519 -8.850 1.00 87.62 209 PHE A C 1
ATOM 1562 O O . PHE A 1 209 ? 21.888 -6.915 -9.994 1.00 87.62 209 PHE A O 1
ATOM 1569 N N . ASP A 1 210 ? 22.515 -6.715 -7.842 1.00 85.44 210 ASP A N 1
ATOM 1570 C CA . ASP A 1 210 ? 23.808 -7.410 -7.966 1.00 85.44 210 ASP A CA 1
ATOM 1571 C C . ASP A 1 210 ? 24.746 -6.775 -9.019 1.00 85.44 210 ASP A C 1
ATOM 1573 O O . ASP A 1 210 ? 25.421 -7.445 -9.807 1.00 85.44 210 ASP A O 1
ATOM 1577 N N . GLY A 1 211 ? 24.742 -5.440 -9.077 1.00 84.62 211 GLY A N 1
ATOM 1578 C CA . GLY A 1 211 ? 25.520 -4.633 -10.012 1.00 84.62 211 GLY A CA 1
ATOM 1579 C C . GLY A 1 211 ? 24.983 -4.595 -11.447 1.00 84.62 211 GLY A C 1
ATOM 1580 O O . GLY A 1 211 ? 25.607 -3.944 -12.295 1.00 84.62 211 GLY A O 1
ATOM 1581 N N . THR A 1 212 ? 23.850 -5.242 -11.742 1.00 90.25 212 THR A N 1
ATOM 1582 C CA . THR A 1 212 ? 23.260 -5.287 -13.094 1.00 90.25 212 THR A CA 1
ATOM 1583 C C . THR A 1 212 ? 22.406 -4.069 -13.435 1.00 90.25 212 THR A C 1
ATOM 1585 O O . THR A 1 212 ? 22.111 -3.852 -14.612 1.00 90.25 212 THR A O 1
ATOM 1588 N N . ALA A 1 213 ? 22.048 -3.241 -12.451 1.00 91.44 213 ALA A N 1
ATOM 1589 C CA . ALA A 1 213 ? 21.228 -2.051 -12.649 1.00 91.44 213 ALA A CA 1
ATOM 1590 C C . ALA A 1 213 ? 22.011 -0.743 -12.475 1.00 91.44 213 ALA A C 1
ATOM 1592 O O . ALA A 1 213 ? 23.089 -0.698 -11.877 1.00 91.44 213 ALA A O 1
ATOM 1593 N N . THR A 1 214 ? 21.476 0.334 -13.046 1.00 88.88 214 THR A N 1
ATOM 1594 C CA . THR A 1 214 ? 21.976 1.700 -12.891 1.00 88.88 214 THR A CA 1
ATOM 1595 C C . THR A 1 214 ? 20.826 2.697 -12.882 1.00 88.88 214 THR A C 1
ATOM 1597 O O . THR A 1 214 ? 19.803 2.503 -13.541 1.00 88.88 214 THR A O 1
ATOM 1600 N N . MET A 1 215 ? 21.026 3.807 -12.178 1.00 84.69 215 MET A N 1
ATOM 1601 C CA . MET A 1 215 ? 20.116 4.944 -12.243 1.00 84.69 215 MET A CA 1
ATOM 1602 C C . MET A 1 215 ? 20.322 5.725 -13.544 1.00 84.69 215 MET A C 1
ATOM 1604 O O . MET A 1 215 ? 21.456 5.927 -13.985 1.00 84.69 215 MET A O 1
ATOM 1608 N N . THR A 1 216 ? 19.227 6.187 -14.138 1.00 80.00 216 THR A N 1
ATOM 1609 C CA . THR A 1 216 ? 19.207 7.083 -15.296 1.00 80.00 216 THR A CA 1
ATOM 1610 C C . THR A 1 216 ? 18.150 8.162 -15.100 1.00 80.00 216 THR A C 1
ATOM 1612 O O . THR A 1 216 ? 17.104 7.927 -14.510 1.00 80.00 216 THR A O 1
ATOM 1615 N N . THR A 1 217 ? 18.410 9.363 -15.600 1.00 76.25 217 THR A N 1
ATOM 1616 C CA . THR A 1 217 ? 17.428 10.458 -15.667 1.00 76.25 217 THR A CA 1
ATOM 1617 C C . THR A 1 217 ? 16.731 10.529 -17.024 1.00 76.25 217 THR A C 1
ATOM 1619 O O . THR A 1 217 ? 15.881 11.388 -17.244 1.00 76.25 217 THR A O 1
ATOM 1622 N N . GLN A 1 218 ? 17.111 9.646 -17.952 1.00 76.88 218 GLN A N 1
ATOM 1623 C CA . GLN A 1 218 ? 16.480 9.513 -19.259 1.00 76.88 218 GLN A CA 1
ATOM 1624 C C . GLN A 1 218 ? 15.316 8.535 -19.145 1.00 76.88 218 GLN A C 1
ATOM 1626 O O . GLN A 1 218 ? 15.538 7.384 -18.773 1.00 76.88 218 GLN A O 1
ATOM 1631 N N . ASP A 1 219 ? 14.110 8.991 -19.481 1.00 77.81 219 ASP A N 1
ATOM 1632 C CA . ASP A 1 219 ? 12.907 8.160 -19.491 1.00 77.81 219 ASP A CA 1
ATOM 1633 C C . ASP A 1 219 ? 13.057 7.010 -20.508 1.00 77.81 219 ASP A C 1
ATOM 1635 O O . ASP A 1 219 ? 13.125 7.269 -21.713 1.00 77.81 219 ASP A O 1
ATOM 1639 N N . PRO A 1 220 ? 13.122 5.744 -20.052 1.00 80.88 220 PRO A N 1
ATOM 1640 C CA . PRO A 1 220 ? 13.260 4.583 -20.929 1.00 80.88 220 PRO A CA 1
ATOM 1641 C C . PRO A 1 220 ? 11.929 4.169 -21.586 1.00 80.88 220 PRO A C 1
ATOM 1643 O O . PRO A 1 220 ? 11.886 3.172 -22.310 1.00 80.88 220 PRO A O 1
ATOM 1646 N N . SER A 1 221 ? 10.835 4.896 -21.333 1.00 80.38 221 SER A N 1
ATOM 1647 C CA . SER A 1 221 ? 9.515 4.589 -21.883 1.00 80.38 221 SER A CA 1
ATOM 1648 C C . SER A 1 221 ? 9.480 4.676 -23.407 1.00 80.38 221 SER A C 1
ATOM 1650 O O . SER A 1 221 ? 10.007 5.592 -24.037 1.00 80.38 221 SER A O 1
ATOM 1652 N N . SER A 1 222 ? 8.762 3.735 -24.008 1.00 77.12 222 SER A N 1
ATOM 1653 C CA . SER A 1 222 ? 8.436 3.710 -25.429 1.00 77.12 222 SER A CA 1
ATOM 1654 C C . SER A 1 222 ? 6.946 4.002 -25.650 1.00 77.12 222 SER A C 1
ATOM 1656 O O . SER A 1 222 ? 6.169 4.178 -24.711 1.00 77.12 222 SER A O 1
ATOM 1658 N N . ARG A 1 223 ? 6.503 4.072 -26.915 1.00 70.12 223 ARG A N 1
ATOM 1659 C CA . ARG A 1 223 ? 5.085 4.337 -27.237 1.00 70.12 223 ARG A CA 1
ATOM 1660 C C . ARG A 1 223 ? 4.131 3.288 -26.661 1.00 70.12 223 ARG A C 1
ATOM 1662 O O . ARG A 1 223 ? 2.987 3.620 -26.368 1.00 70.12 223 ARG A O 1
ATOM 1669 N N . THR A 1 224 ? 4.588 2.044 -26.548 1.00 70.19 224 THR A N 1
ATOM 1670 C CA . THR A 1 224 ? 3.794 0.916 -26.050 1.00 70.19 224 THR A CA 1
ATOM 1671 C C . THR A 1 224 ? 4.102 0.617 -24.590 1.00 70.19 224 THR A C 1
ATOM 1673 O O . THR A 1 224 ? 3.181 0.336 -23.832 1.00 70.19 224 THR A O 1
ATOM 1676 N N . CYS A 1 225 ? 5.363 0.742 -24.173 1.00 78.94 225 CYS A N 1
ATOM 1677 C CA . CYS A 1 225 ? 5.781 0.455 -22.810 1.00 78.94 225 CYS A CA 1
ATOM 1678 C C . CYS A 1 225 ? 6.029 1.732 -22.014 1.00 78.94 225 CYS A C 1
ATOM 1680 O O . CYS A 1 225 ? 7.000 2.440 -22.269 1.00 78.94 225 CYS A O 1
ATOM 1682 N N . LYS A 1 226 ? 5.185 2.006 -21.019 1.00 83.25 226 LYS A N 1
ATOM 1683 C CA . LYS A 1 226 ? 5.354 3.160 -20.130 1.00 83.25 226 LYS A CA 1
ATOM 1684 C C . LYS A 1 226 ? 5.890 2.731 -18.776 1.00 83.25 226 LYS A C 1
ATOM 1686 O O . LYS A 1 226 ? 5.293 1.883 -18.117 1.00 83.25 226 LYS A O 1
ATOM 1691 N N . PHE A 1 227 ? 6.989 3.348 -18.366 1.00 82.56 227 PHE A N 1
ATOM 1692 C CA . PHE A 1 227 ? 7.624 3.108 -17.082 1.00 82.56 227 PHE A CA 1
ATOM 1693 C C . PHE A 1 227 ? 6.959 3.956 -15.997 1.00 82.56 227 PHE A C 1
ATOM 1695 O O . PHE A 1 227 ? 6.595 5.115 -16.213 1.00 82.56 227 PHE A O 1
ATOM 1702 N N . THR A 1 228 ? 6.823 3.376 -14.806 1.00 76.50 228 THR A N 1
ATOM 1703 C CA . THR A 1 228 ? 6.373 4.091 -13.608 1.00 76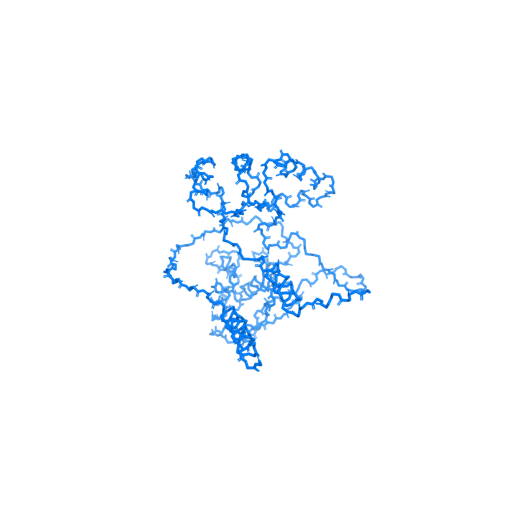.50 228 THR A CA 1
ATOM 1704 C C . THR A 1 228 ? 7.295 5.291 -13.358 1.00 76.50 228 THR A C 1
ATOM 1706 O O . THR A 1 228 ? 8.515 5.128 -13.331 1.00 76.50 228 THR A O 1
ATOM 1709 N N . GLY A 1 229 ? 6.722 6.494 -13.229 1.00 68.75 229 GLY A N 1
ATOM 1710 C CA . GLY A 1 229 ? 7.470 7.756 -13.110 1.00 68.75 229 GLY A CA 1
ATOM 1711 C C . GLY A 1 229 ? 7.629 8.560 -14.412 1.00 68.75 229 GLY A C 1
ATOM 1712 O O . GLY A 1 229 ? 8.171 9.662 -14.369 1.00 68.75 229 GLY A O 1
ATOM 1713 N N . SER A 1 230 ? 7.147 8.060 -15.559 1.00 69.06 230 SER A N 1
ATOM 1714 C CA . SER A 1 230 ? 7.111 8.814 -16.825 1.00 69.06 230 SER A CA 1
ATOM 1715 C C . SER A 1 230 ? 5.958 9.832 -16.855 1.00 69.06 230 SER A C 1
ATOM 1717 O O . SER A 1 230 ? 4.790 9.477 -16.658 1.00 69.06 230 SER A O 1
ATOM 1719 N N . SER A 1 231 ? 6.276 11.097 -17.164 1.00 52.78 231 SER A N 1
ATOM 1720 C CA . SER A 1 231 ? 5.378 12.272 -17.158 1.00 52.78 231 SER A CA 1
ATOM 1721 C C . SER A 1 231 ? 4.239 12.251 -18.195 1.00 52.78 231 SER A C 1
ATOM 1723 O O . SER A 1 231 ? 3.531 13.242 -18.354 1.00 52.78 231 SER A O 1
ATOM 1725 N N . ASN A 1 232 ? 4.031 11.142 -18.907 1.00 47.38 232 ASN A N 1
ATOM 1726 C CA . ASN A 1 232 ? 2.960 10.978 -19.891 1.00 47.38 232 ASN A CA 1
ATOM 1727 C C . ASN A 1 232 ? 2.095 9.754 -19.556 1.00 47.38 232 ASN A C 1
ATOM 1729 O O . ASN A 1 232 ? 2.216 8.711 -20.199 1.00 47.38 232 ASN A O 1
ATOM 1733 N N . SER A 1 233 ? 1.177 9.842 -18.592 1.00 41.56 233 SER A N 1
ATOM 1734 C CA . SER A 1 233 ? 0.337 8.687 -18.225 1.00 41.56 233 SER A CA 1
ATOM 1735 C C . SER A 1 233 ? -1.097 9.047 -17.811 1.00 41.56 233 SER A C 1
ATOM 1737 O O . SER A 1 233 ? -1.508 8.895 -16.671 1.00 41.56 233 SER A O 1
ATOM 1739 N N . GLY A 1 234 ? -1.917 9.408 -18.804 1.00 36.34 234 GLY A N 1
ATOM 1740 C CA . GLY A 1 234 ? -3.310 8.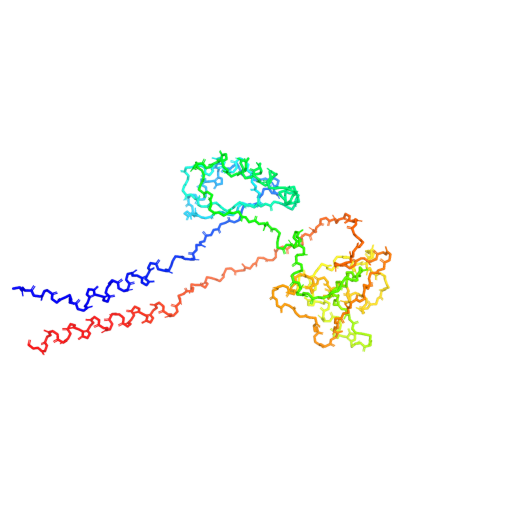955 -18.838 1.00 36.34 234 GLY A CA 1
ATOM 1741 C C . GLY A 1 234 ? -3.337 7.528 -19.394 1.00 36.34 234 GLY A C 1
ATOM 1742 O O . GLY A 1 234 ? -3.093 7.330 -20.585 1.00 36.34 234 GLY A O 1
ATOM 1743 N N . GLY A 1 235 ? -3.537 6.529 -18.538 1.00 32.31 235 GLY A N 1
ATOM 1744 C CA . GLY A 1 235 ? -3.558 5.119 -18.930 1.00 32.31 235 GLY A CA 1
ATOM 1745 C C . GLY A 1 235 ? -4.177 4.253 -17.841 1.00 32.31 235 GLY A C 1
ATOM 1746 O O . GLY A 1 235 ? -3.629 4.135 -16.753 1.00 32.31 235 GLY A O 1
ATOM 1747 N N . VAL A 1 236 ? -5.341 3.691 -18.155 1.00 36.25 236 VAL A N 1
ATOM 1748 C CA . VAL A 1 236 ? -6.172 2.832 -17.305 1.00 36.25 236 VAL A CA 1
ATOM 1749 C C . VAL A 1 236 ? -5.420 1.542 -16.962 1.00 36.25 236 VAL A C 1
ATOM 1751 O O . VAL A 1 236 ? -5.036 0.793 -17.859 1.00 36.25 236 VAL A O 1
ATOM 1754 N N . PHE A 1 237 ? -5.224 1.278 -15.670 1.00 37.12 237 PHE A N 1
ATOM 1755 C CA . PHE A 1 237 ? -4.685 0.014 -15.165 1.00 37.12 237 PHE A CA 1
ATOM 1756 C C . PHE A 1 237 ? -5.799 -1.050 -15.098 1.00 37.12 237 PHE A C 1
ATOM 1758 O O . PHE A 1 237 ? -6.849 -0.775 -14.513 1.00 37.12 237 PHE A O 1
ATOM 1765 N N . PRO A 1 238 ? -5.609 -2.265 -15.645 1.00 31.72 238 PRO A N 1
ATOM 1766 C CA . PRO A 1 238 ? -6.459 -3.403 -15.315 1.00 31.72 238 PRO A CA 1
ATOM 1767 C C . PRO A 1 238 ? -6.135 -3.938 -13.903 1.00 31.72 238 PRO A C 1
ATOM 1769 O O . PRO A 1 238 ? -4.988 -3.837 -13.458 1.00 31.72 238 PRO A O 1
ATOM 1772 N N . PRO A 1 239 ? -7.122 -4.509 -13.187 1.00 35.00 239 PRO A N 1
ATOM 1773 C CA . PRO A 1 239 ? -6.941 -5.000 -11.824 1.00 35.00 239 PRO A CA 1
ATOM 1774 C C . PRO A 1 239 ? -5.997 -6.209 -11.762 1.00 35.00 239 PRO A C 1
ATOM 1776 O O . PRO A 1 239 ? -5.996 -7.075 -12.638 1.00 35.00 239 PRO A O 1
ATOM 1779 N N . ALA A 1 240 ? -5.203 -6.270 -10.691 1.00 34.12 240 ALA A N 1
ATOM 1780 C CA . ALA A 1 240 ? -4.290 -7.368 -10.404 1.00 34.12 240 ALA A CA 1
ATOM 1781 C C . ALA A 1 240 ? -5.065 -8.656 -10.069 1.00 34.12 240 ALA A C 1
ATOM 1783 O O . ALA A 1 240 ? -5.833 -8.702 -9.110 1.00 34.12 240 ALA A O 1
ATOM 1784 N N . ALA A 1 241 ? -4.836 -9.720 -10.841 1.00 30.84 241 ALA A N 1
ATOM 1785 C CA . ALA A 1 241 ? -5.289 -11.062 -10.500 1.00 30.84 241 ALA A CA 1
ATOM 1786 C C . ALA A 1 241 ? -4.370 -11.651 -9.416 1.00 30.84 241 ALA A C 1
ATOM 1788 O O . ALA A 1 241 ? -3.187 -11.896 -9.654 1.00 30.84 241 ALA A O 1
ATOM 1789 N N . PHE A 1 242 ? -4.909 -11.879 -8.219 1.00 36.75 242 PHE A N 1
ATOM 1790 C CA . PHE A 1 242 ? -4.214 -12.592 -7.150 1.00 36.75 242 PHE A CA 1
ATOM 1791 C C . PHE A 1 242 ? -4.203 -14.100 -7.451 1.00 36.75 242 PHE A C 1
ATOM 1793 O O . PHE A 1 242 ? -5.253 -14.726 -7.582 1.00 36.75 242 PHE A O 1
ATOM 1800 N N . GLY A 1 243 ? -3.007 -14.683 -7.574 1.00 31.59 243 GLY A N 1
ATOM 1801 C CA . GLY A 1 243 ? -2.800 -16.135 -7.609 1.00 31.59 243 GLY A CA 1
ATOM 1802 C C . GLY A 1 243 ? -3.024 -16.800 -6.239 1.00 31.59 243 GLY A C 1
ATOM 1803 O O . GLY A 1 243 ? -3.204 -16.106 -5.235 1.00 31.59 243 GLY A O 1
ATOM 1804 N N . PRO A 1 244 ? -3.034 -18.145 -6.173 1.00 33.03 244 PRO A N 1
ATOM 1805 C CA . PRO A 1 244 ? -3.533 -18.886 -5.022 1.00 33.03 244 PRO A CA 1
ATOM 1806 C C . PRO A 1 244 ? -2.658 -18.698 -3.778 1.00 33.03 244 PRO A C 1
ATOM 1808 O O . PRO A 1 244 ? -1.432 -18.797 -3.819 1.00 33.03 244 PRO A O 1
ATOM 1811 N N . ILE A 1 245 ? -3.331 -18.461 -2.653 1.00 35.50 245 ILE A N 1
ATOM 1812 C CA . ILE A 1 245 ? -2.746 -18.304 -1.322 1.00 35.50 245 ILE A CA 1
ATOM 1813 C C . ILE A 1 245 ? -2.269 -19.678 -0.837 1.00 35.50 245 ILE A C 1
ATOM 1815 O O . ILE A 1 245 ? -3.079 -20.545 -0.510 1.00 35.50 245 ILE A O 1
ATOM 1819 N N . VAL A 1 246 ? -0.954 -19.878 -0.753 1.00 33.97 246 VAL A N 1
ATOM 1820 C CA . VAL A 1 246 ? -0.384 -20.944 0.080 1.00 33.97 246 VAL A CA 1
ATOM 1821 C C . VAL A 1 246 ? -0.442 -20.463 1.529 1.00 33.97 246 VAL A C 1
ATOM 1823 O O . VAL A 1 246 ? 0.136 -19.434 1.878 1.00 33.97 246 VAL A O 1
ATOM 1826 N N . ALA A 1 247 ? -1.182 -21.188 2.365 1.00 33.00 247 ALA A N 1
ATOM 1827 C CA . ALA A 1 247 ? -1.304 -20.914 3.790 1.00 33.00 247 ALA A CA 1
ATOM 1828 C C . ALA A 1 247 ? 0.066 -21.019 4.494 1.00 33.00 247 ALA A C 1
ATOM 1830 O O . ALA A 1 247 ? 0.724 -22.055 4.366 1.00 33.00 247 ALA A O 1
ATOM 1831 N N . PRO A 1 248 ? 0.494 -20.024 5.294 1.00 33.34 248 PRO A N 1
ATOM 1832 C CA . PRO A 1 248 ? 1.561 -20.234 6.252 1.00 33.34 248 PRO A CA 1
ATOM 1833 C C . PRO A 1 248 ? 0.995 -21.004 7.446 1.00 33.34 248 PRO A C 1
ATOM 1835 O O . PRO A 1 248 ? 0.109 -20.543 8.167 1.00 33.34 248 PRO A O 1
ATOM 1838 N N . THR A 1 249 ? 1.528 -22.203 7.639 1.00 31.53 249 THR A N 1
ATOM 1839 C CA . THR A 1 249 ? 1.405 -23.004 8.853 1.00 31.53 249 THR A CA 1
ATOM 1840 C C . THR A 1 249 ? 1.691 -22.167 10.097 1.00 31.53 249 THR A C 1
ATOM 1842 O O . THR A 1 249 ? 2.721 -21.502 10.199 1.00 31.53 249 THR A O 1
ATOM 1845 N N . SER A 1 250 ? 0.781 -22.255 11.063 1.00 37.25 250 SER A N 1
ATOM 1846 C CA . SER A 1 250 ? 0.887 -21.695 12.403 1.00 37.25 250 SER A CA 1
ATOM 1847 C C . SER A 1 250 ? 2.154 -22.175 13.120 1.00 37.25 250 SER A C 1
ATOM 1849 O O . SER A 1 250 ? 2.203 -23.304 13.610 1.00 37.25 250 SER A O 1
ATOM 1851 N N . GLN A 1 251 ? 3.150 -21.303 13.250 1.00 30.59 251 GLN A N 1
ATOM 1852 C CA . GLN A 1 251 ? 4.112 -21.390 14.343 1.00 30.59 251 GLN A CA 1
ATOM 1853 C C . GLN A 1 251 ? 3.817 -20.261 15.323 1.00 30.59 251 GLN A C 1
ATOM 1855 O O . GLN A 1 251 ? 4.025 -19.083 15.052 1.00 30.59 251 GLN A O 1
ATOM 1860 N N . SER A 1 252 ? 3.280 -20.661 16.473 1.00 35.53 252 SER A N 1
ATOM 1861 C CA . SER A 1 252 ? 3.123 -19.834 17.660 1.00 35.53 252 SER A CA 1
ATOM 1862 C C . SER A 1 252 ? 4.505 -19.461 18.195 1.00 35.53 252 SER A C 1
ATOM 1864 O O . SER A 1 252 ? 5.027 -20.109 19.100 1.00 35.53 252 SER A O 1
ATOM 1866 N N . SER A 1 253 ? 5.117 -18.413 17.655 1.00 30.97 253 SER A N 1
ATOM 1867 C CA . SER A 1 253 ? 6.213 -17.737 18.337 1.00 30.97 253 SER A CA 1
ATOM 1868 C C . SER A 1 253 ? 5.610 -16.851 19.422 1.00 30.97 253 SER A C 1
ATOM 1870 O O . SER A 1 253 ? 5.287 -15.686 19.199 1.00 30.97 253 SER A O 1
ATOM 1872 N N . THR A 1 254 ? 5.446 -17.423 20.615 1.00 38.50 254 THR A N 1
ATOM 1873 C CA . THR A 1 254 ? 5.318 -16.655 21.852 1.00 38.50 254 THR A CA 1
ATOM 1874 C C . THR A 1 254 ? 6.596 -15.829 21.989 1.00 38.50 254 THR A C 1
ATOM 1876 O O . THR A 1 254 ? 7.600 -16.319 22.508 1.00 38.50 254 THR A O 1
ATOM 1879 N N . ILE A 1 255 ? 6.591 -14.590 21.493 1.00 36.88 255 ILE A N 1
ATOM 1880 C CA . ILE A 1 255 ? 7.681 -13.635 21.708 1.00 36.88 255 ILE A CA 1
ATOM 1881 C C . ILE A 1 255 ? 7.592 -13.199 23.173 1.00 36.88 255 ILE A C 1
ATOM 1883 O O . ILE A 1 255 ? 7.045 -12.158 23.528 1.00 36.88 255 ILE A O 1
ATOM 1887 N N . ARG A 1 256 ? 8.115 -14.045 24.063 1.00 43.69 256 ARG A N 1
ATOM 1888 C CA . ARG A 1 256 ? 8.594 -13.599 25.367 1.00 43.69 256 ARG A CA 1
ATOM 1889 C C . ARG A 1 256 ? 9.817 -12.745 25.075 1.00 43.69 256 ARG A C 1
ATOM 1891 O O . ARG A 1 256 ? 10.887 -13.279 24.803 1.00 43.69 256 ARG A O 1
ATOM 1898 N N . SER A 1 257 ? 9.642 -11.427 25.082 1.00 42.12 257 SER A N 1
ATOM 1899 C CA . SER A 1 257 ? 10.776 -10.507 25.045 1.00 42.12 257 SER A CA 1
ATOM 1900 C C . SER A 1 257 ? 11.727 -10.875 26.195 1.00 42.12 257 SER A C 1
ATOM 1902 O O . SER A 1 257 ? 11.296 -10.848 27.354 1.00 42.12 257 SER A O 1
ATOM 1904 N N . PRO A 1 258 ? 12.995 -11.244 25.924 1.00 50.38 258 PRO A N 1
ATOM 1905 C CA . PRO A 1 258 ? 13.936 -11.632 26.974 1.00 50.38 258 PRO A CA 1
ATOM 1906 C C . PRO A 1 258 ? 14.153 -10.480 27.963 1.00 50.38 258 PRO A C 1
ATOM 1908 O O . PRO A 1 258 ? 14.348 -10.715 29.151 1.00 50.38 258 PRO A O 1
ATOM 1911 N N . VAL A 1 259 ? 13.994 -9.235 27.504 1.00 49.62 259 VAL A N 1
ATOM 1912 C CA . VAL A 1 259 ? 14.122 -8.013 28.305 1.00 49.62 259 VAL A CA 1
ATOM 1913 C C . VAL A 1 259 ? 13.152 -7.997 29.494 1.00 49.62 259 VAL A C 1
ATOM 1915 O O . VAL A 1 259 ? 13.548 -7.605 30.585 1.00 49.62 259 VAL A O 1
ATOM 1918 N N . ILE A 1 260 ? 11.918 -8.490 29.322 1.00 52.12 260 ILE A N 1
ATOM 1919 C CA . ILE A 1 260 ? 10.890 -8.514 30.380 1.00 52.12 260 ILE A CA 1
ATOM 1920 C C . ILE A 1 260 ? 11.232 -9.552 31.458 1.00 52.12 260 ILE A C 1
ATOM 1922 O O . ILE A 1 260 ? 11.050 -9.305 32.648 1.00 52.12 260 ILE A O 1
ATOM 1926 N N . ALA A 1 261 ? 11.758 -10.714 31.056 1.00 55.75 261 ALA A N 1
ATOM 1927 C CA . ALA A 1 261 ? 12.199 -11.731 32.007 1.00 55.75 261 ALA A CA 1
ATOM 1928 C C . ALA A 1 261 ? 13.397 -11.231 32.828 1.00 55.75 261 ALA A C 1
ATOM 1930 O O . ALA A 1 261 ? 13.410 -11.392 34.046 1.00 55.75 261 ALA A O 1
ATOM 1931 N N . TYR A 1 262 ? 14.361 -10.563 32.188 1.00 57.09 262 TYR A N 1
ATOM 1932 C CA . TYR A 1 262 ? 15.524 -10.006 32.879 1.00 57.09 262 TYR A CA 1
ATOM 1933 C C . TYR A 1 262 ? 15.151 -8.888 33.859 1.00 57.09 262 TYR A C 1
ATOM 1935 O O . TYR A 1 262 ? 15.658 -8.883 34.977 1.00 57.09 262 TYR A O 1
ATOM 1943 N N . THR A 1 263 ? 14.239 -7.979 33.504 1.00 57.53 263 THR A N 1
ATOM 1944 C CA . THR A 1 263 ? 13.848 -6.880 34.405 1.00 57.53 263 THR A CA 1
ATOM 1945 C C . THR A 1 263 ? 13.029 -7.361 35.602 1.00 57.53 263 THR A C 1
ATOM 1947 O O . THR A 1 263 ? 13.270 -6.897 36.715 1.00 57.53 263 THR A O 1
ATOM 1950 N N . ILE A 1 264 ? 12.131 -8.336 35.416 1.00 66.19 264 ILE A N 1
ATOM 1951 C CA . ILE A 1 264 ? 11.388 -8.964 36.522 1.00 66.19 264 ILE A CA 1
ATOM 1952 C C . ILE A 1 264 ? 12.342 -9.718 37.456 1.00 66.19 264 ILE A C 1
ATOM 1954 O O . ILE A 1 264 ? 12.223 -9.599 38.674 1.00 66.19 264 ILE A O 1
ATOM 1958 N N . VAL A 1 265 ? 13.311 -10.459 36.907 1.00 66.94 265 VAL A N 1
ATOM 1959 C CA . VAL A 1 265 ? 14.306 -11.192 37.706 1.00 66.94 265 VAL A CA 1
ATOM 1960 C C . VAL A 1 265 ? 15.201 -10.232 38.492 1.00 66.94 265 VAL A C 1
ATOM 1962 O O . VAL A 1 265 ? 15.438 -10.470 39.672 1.00 66.94 265 VAL A O 1
ATOM 1965 N N . VAL A 1 266 ? 15.645 -9.123 37.890 1.00 70.31 266 VAL A N 1
ATOM 1966 C CA . VAL A 1 266 ? 16.442 -8.096 38.584 1.00 70.31 266 VAL A CA 1
ATOM 1967 C C . VAL A 1 266 ? 15.625 -7.407 39.680 1.00 70.31 266 VAL A C 1
ATOM 1969 O O . VAL A 1 266 ? 16.134 -7.216 40.782 1.00 70.31 266 VAL A O 1
ATOM 1972 N N . PHE A 1 267 ? 14.351 -7.091 39.429 1.00 69.75 267 PHE A N 1
ATOM 1973 C CA . PHE A 1 267 ? 13.473 -6.487 40.434 1.00 69.75 267 PHE A CA 1
ATOM 1974 C C . PHE A 1 267 ? 13.202 -7.436 41.613 1.00 69.75 267 PHE A C 1
ATOM 1976 O O . PHE A 1 267 ? 13.323 -7.032 42.768 1.00 69.75 267 PHE A O 1
ATOM 1983 N N . LEU A 1 268 ? 12.915 -8.715 41.343 1.00 72.25 268 LEU A N 1
ATOM 1984 C CA . LEU A 1 268 ? 12.757 -9.734 42.385 1.00 72.25 268 LEU A CA 1
ATOM 1985 C C . LEU A 1 268 ? 14.062 -9.969 43.160 1.00 72.25 268 LEU A C 1
ATOM 1987 O O . LEU A 1 268 ? 14.021 -10.094 44.379 1.00 72.25 268 LEU A O 1
ATOM 1991 N N . ALA A 1 269 ? 15.217 -9.983 42.488 1.00 68.06 269 ALA A N 1
ATOM 1992 C CA . ALA A 1 269 ? 16.518 -10.130 43.143 1.00 68.06 269 ALA A CA 1
ATOM 1993 C C . ALA A 1 269 ? 16.840 -8.946 44.070 1.00 68.06 269 ALA A C 1
ATOM 1995 O O . ALA A 1 269 ? 17.329 -9.159 45.178 1.00 68.06 269 ALA A O 1
ATOM 1996 N N . LEU A 1 270 ? 16.520 -7.716 43.655 1.00 65.19 270 LEU A N 1
ATOM 1997 C CA . LEU A 1 270 ? 16.675 -6.521 44.489 1.00 65.19 270 LEU A CA 1
ATOM 1998 C C . LEU A 1 270 ? 15.742 -6.551 45.707 1.00 65.19 270 LEU A C 1
ATOM 2000 O O . LEU A 1 270 ? 16.191 -6.247 46.808 1.00 65.19 270 LEU A O 1
ATOM 2004 N N . LEU A 1 271 ? 14.493 -7.007 45.548 1.00 65.25 271 LEU A N 1
ATOM 2005 C CA . LEU A 1 271 ? 13.576 -7.216 46.677 1.00 65.25 271 LEU A CA 1
ATOM 2006 C C . LEU A 1 271 ? 14.097 -8.272 47.667 1.00 65.25 271 LEU A C 1
ATOM 2008 O O . LEU A 1 271 ? 13.993 -8.077 48.874 1.00 65.25 271 LEU A O 1
ATOM 2012 N N . ILE A 1 272 ? 14.675 -9.376 47.179 1.00 66.38 272 ILE A N 1
ATOM 2013 C CA . ILE A 1 272 ? 15.226 -10.444 48.033 1.00 66.38 272 ILE A CA 1
ATOM 2014 C C . ILE A 1 272 ? 16.475 -9.965 48.794 1.00 66.38 272 ILE A C 1
ATOM 2016 O O . ILE A 1 272 ? 16.640 -10.287 49.971 1.00 66.38 272 ILE A O 1
ATOM 2020 N N . LEU A 1 273 ? 17.343 -9.175 48.153 1.00 58.75 273 LEU A N 1
ATOM 2021 C CA . LEU A 1 273 ? 18.527 -8.598 48.801 1.00 58.75 273 LEU A CA 1
ATOM 2022 C C . LEU A 1 273 ? 18.152 -7.591 49.902 1.00 58.75 273 LEU A C 1
ATOM 2024 O O . LEU A 1 273 ? 18.799 -7.583 50.949 1.00 58.75 273 LEU A O 1
ATOM 2028 N N . ASP A 1 274 ? 17.083 -6.812 49.713 1.00 55.88 274 ASP A N 1
ATOM 2029 C CA . ASP A 1 274 ? 16.565 -5.884 50.731 1.00 55.88 274 ASP A CA 1
ATOM 2030 C C . ASP A 1 274 ? 15.941 -6.618 51.935 1.00 55.88 274 ASP A C 1
ATOM 2032 O O . ASP A 1 274 ? 16.146 -6.221 53.083 1.00 55.88 274 ASP A O 1
ATOM 2036 N N . VAL A 1 275 ? 15.236 -7.739 51.707 1.00 55.69 275 VAL A N 1
ATOM 2037 C CA . VAL A 1 275 ? 14.717 -8.588 52.801 1.00 55.69 275 VAL A CA 1
ATOM 2038 C C . VAL A 1 275 ? 15.864 -9.145 53.650 1.00 55.69 275 VAL A C 1
ATOM 2040 O O . VAL A 1 275 ? 15.767 -9.155 54.876 1.00 55.69 275 VAL A O 1
ATOM 2043 N N . ASN A 1 276 ? 16.978 -9.542 53.027 1.00 50.44 276 ASN A N 1
ATOM 2044 C CA . ASN A 1 276 ? 18.147 -10.039 53.754 1.00 50.44 276 ASN A CA 1
ATOM 2045 C C . ASN A 1 276 ? 18.884 -8.933 54.525 1.00 50.44 276 ASN A C 1
ATOM 2047 O O . ASN A 1 276 ? 19.358 -9.189 55.631 1.00 50.44 276 ASN A O 1
ATOM 2051 N N . ALA A 1 277 ? 18.949 -7.706 53.999 1.00 48.94 277 ALA A N 1
ATOM 2052 C CA . ALA A 1 277 ? 19.547 -6.572 54.710 1.00 48.94 277 ALA A CA 1
ATOM 2053 C C . ALA A 1 277 ? 18.747 -6.176 55.966 1.00 48.94 277 ALA A C 1
ATOM 2055 O O . ALA A 1 277 ? 19.328 -5.729 56.952 1.00 48.94 277 ALA A O 1
ATOM 2056 N N . HIS A 1 278 ? 17.429 -6.399 55.962 1.00 48.84 278 HIS A N 1
ATOM 2057 C CA . HIS A 1 278 ? 16.552 -6.149 57.110 1.00 48.84 278 HIS A CA 1
ATOM 2058 C C . HIS A 1 278 ? 16.590 -7.246 58.193 1.00 48.84 278 HIS A C 1
ATOM 2060 O O . HIS A 1 278 ? 16.081 -7.017 59.288 1.00 48.84 278 HIS A O 1
ATOM 2066 N N . PHE A 1 279 ? 17.166 -8.420 57.903 1.00 44.12 279 PHE A N 1
ATOM 2067 C CA . PHE A 1 279 ? 17.348 -9.523 58.861 1.00 44.12 279 PHE A CA 1
ATOM 2068 C C . PHE A 1 279 ? 18.747 -9.569 59.491 1.00 44.12 279 PHE A C 1
ATOM 2070 O O . PHE A 1 279 ? 18.964 -10.316 60.444 1.00 44.12 279 PHE A O 1
ATOM 2077 N N . VAL A 1 280 ? 19.694 -8.783 58.972 1.00 47.19 280 VAL A N 1
ATOM 2078 C CA . VAL A 1 280 ? 21.056 -8.660 59.508 1.00 47.19 280 VAL A CA 1
ATOM 2079 C C . VAL A 1 280 ? 21.242 -7.262 60.103 1.00 47.19 280 VAL A C 1
ATOM 2081 O O . VAL A 1 280 ? 22.144 -6.545 59.700 1.00 47.19 280 VAL A O 1
ATOM 2084 N N . PHE A 1 281 ? 20.362 -6.869 61.027 1.00 42.28 281 PHE A N 1
ATOM 2085 C CA . PHE A 1 281 ? 20.582 -5.860 62.072 1.00 42.28 281 PHE A CA 1
ATOM 2086 C C . PHE A 1 281 ? 19.569 -6.067 63.200 1.00 42.28 281 PHE A C 1
ATOM 2088 O O . PHE A 1 281 ? 18.375 -6.276 62.887 1.00 42.28 281 PHE A O 1
#

Mean predicted aligned error: 20.5 Å

Nearest PDB structures (foldseek):
  6jms-assembly1_A  TM=9.656E-01  e=4.963E-09  Cryptomeria japonica
  1ghr-assembly1_A  TM=9.782E-01  e=1.979E-08  Hordeum vulgare
  2cyg-assembly1_A  TM=9.253E-01  e=1.357E-08  Musa acuminata
  1ghs-assembly2_B  TM=9.656E-01  e=1.390E-07  Hordeum vulgare
  3ur8-assembly1_A  TM=9.653E-01  e=2.447E-07  Solanum tuberosum

pLDDT: mean 70.24, std 19.13, range [30.59, 93.81]